Protein AF-C7N5I1-F1 (afdb_monomer_lite)

Foldseek 3Di:
DPPVDDPDDPVLVLLPQLLVLLLVLCPPDPNNVLLVVLVVLLVVLVVVLLVQQVVQCVVFLAGLAALLLLLQLLLLLVLQLLLLVVSCVVVVNRPVSVVSVVSSVVVNVSSVVNLVSLLVDQVSVCVRCVVVDPDGDHSVNSVVVSVVSNVVSNVVSQVQQVVSPHSPSSSSLVCVLVSLLVGLVRSVCVLVVCLVVVLELRSDDLVSLVSSLVNLCSSQPPSNDSSVSRGPVSVDPVNVVSSVVSSVSSVVSSVSSVPGHYHPPPVVVPD

pLDDT: mean 87.95, std 12.9, range [31.42, 98.31]

Secondary structure (DSSP, 8-state):
---SS----GGGGGGTTHHHHHHHHTSSSTTTHHHHHHHHHHHHHHHHHHHHHHHHHHHHS--SS-HHHHHHHHHHHHHHHHHHHHHHHHTTT-HHHHHHHHHHHHHHHHHHHHHHHHHH-HHHHHHHHGGGSSSSPPHHHHHHHHHHHHHHHHHHHHHHHHHTTTGGGTTHHHHHHHHHHHHHHHHHHHHHHHHHHH-S-TT--HHHHHHHHHHHHHHHSTTT-GGGGT-GGGGSHHHHHHHHHHHHHHHHHHHHHTTSPPPTTSGGG--

Sequence (271 aa):
MDISGTNLMPHMQYVADMPTQIINAMQFNVECIPNIIAWMPCMTFGYLMYTEAMSIIKKQGTDPYPLLLHCWMITIDTIGTITSWYLAFTYHFFWIFVVFGIGLPIWVFMETKCIHAVIVNQEERNRHFRNLAKGDVTEKQARMWAYGMIVASACLNMYTMDMIGGITNAAVWVIWPLTNYVFPLWCWREFRARGVEEGTRDGATMRLYVILIIQISLMWVPGLSWYLGFTQFTHYPAYYVMGAAMTALCIHNAWQYSKLPPMRGTEAKSK

Structure (mmCIF, N/CA/C/O backbone):
data_AF-C7N5I1-F1
#
_entry.id   AF-C7N5I1-F1
#
loop_
_atom_site.group_PDB
_atom_site.id
_atom_site.type_symbol
_atom_site.label_atom_id
_atom_site.label_alt_id
_atom_site.label_comp_id
_atom_site.label_asym_id
_atom_site.label_entity_id
_atom_site.label_seq_id
_atom_site.pdbx_PDB_ins_code
_atom_site.Cartn_x
_atom_site.Cartn_y
_atom_site.Cartn_z
_atom_site.occupancy
_atom_site.B_iso_or_equiv
_atom_site.auth_seq_id
_atom_site.auth_comp_id
_atom_site.auth_asym_id
_atom_site.auth_atom_id
_atom_site.pdbx_PDB_model_num
ATOM 1 N N . MET A 1 1 ? 2.040 -19.698 -23.673 1.00 40.69 1 MET A N 1
ATOM 2 C CA . MET A 1 1 ? 1.482 -19.065 -24.884 1.00 40.69 1 MET A CA 1
ATOM 3 C C . MET A 1 1 ? 2.411 -17.935 -25.233 1.00 40.69 1 MET A C 1
ATOM 5 O O . MET A 1 1 ? 2.588 -17.047 -24.413 1.00 40.69 1 MET A O 1
ATOM 9 N N . ASP A 1 2 ? 3.074 -18.051 -26.372 1.00 31.42 2 ASP A N 1
ATOM 10 C CA . ASP A 1 2 ? 3.985 -17.036 -26.880 1.00 31.42 2 ASP A CA 1
ATOM 11 C C . ASP A 1 2 ? 3.129 -15.901 -27.466 1.00 31.42 2 ASP A C 1
ATOM 13 O O . ASP A 1 2 ? 2.423 -16.102 -28.452 1.00 31.42 2 ASP A O 1
ATOM 17 N N . ILE A 1 3 ? 3.089 -14.750 -26.786 1.00 43.97 3 ILE A N 1
ATOM 18 C CA . ILE A 1 3 ? 2.331 -13.550 -27.203 1.00 43.97 3 ILE A CA 1
ATOM 19 C C . ILE A 1 3 ? 3.245 -12.636 -28.045 1.00 43.97 3 ILE A C 1
ATOM 21 O O . ILE A 1 3 ? 3.077 -11.421 -28.103 1.00 43.97 3 ILE A O 1
ATOM 25 N N . SER A 1 4 ? 4.252 -13.201 -28.710 1.00 41.78 4 SER A N 1
ATOM 26 C CA . SER A 1 4 ? 5.104 -12.482 -29.655 1.00 41.78 4 SER A CA 1
ATOM 27 C C . SER A 1 4 ? 4.418 -12.402 -31.027 1.00 41.78 4 SER A C 1
ATOM 29 O O . SER A 1 4 ? 4.807 -13.055 -31.987 1.00 41.78 4 SER A O 1
ATOM 31 N N . GLY A 1 5 ? 3.342 -11.614 -31.143 1.00 46.41 5 GLY A N 1
ATOM 32 C CA . GLY A 1 5 ? 2.775 -11.331 -32.473 1.00 46.41 5 GLY A CA 1
ATOM 33 C C . GLY A 1 5 ? 1.345 -10.810 -32.551 1.00 46.41 5 GLY A C 1
ATOM 34 O O . GLY A 1 5 ? 0.916 -10.393 -33.625 1.00 46.41 5 GLY A O 1
ATOM 35 N N . THR A 1 6 ? 0.580 -10.789 -31.460 1.00 48.16 6 THR A N 1
ATOM 36 C CA . THR A 1 6 ? -0.738 -10.145 -31.482 1.00 48.16 6 THR A CA 1
ATOM 37 C C . THR A 1 6 ? -0.579 -8.652 -31.256 1.00 48.16 6 THR A C 1
ATOM 39 O O . THR A 1 6 ? -0.085 -8.248 -30.205 1.00 48.16 6 THR A O 1
ATOM 42 N N . ASN A 1 7 ? -1.037 -7.845 -32.220 1.00 50.91 7 ASN A N 1
ATOM 43 C CA . ASN A 1 7 ? -1.350 -6.431 -32.024 1.00 50.91 7 ASN A CA 1
ATOM 44 C C . ASN A 1 7 ? -2.249 -6.313 -30.788 1.00 50.91 7 ASN A C 1
ATOM 46 O O . ASN A 1 7 ? -3.467 -6.481 -30.884 1.00 50.91 7 ASN A O 1
ATOM 50 N N . LEU A 1 8 ? -1.645 -6.081 -29.619 1.00 55.50 8 LEU A N 1
ATOM 51 C CA . LEU A 1 8 ? -2.376 -5.720 -28.416 1.00 55.50 8 LEU A CA 1
ATOM 52 C C . LEU A 1 8 ? -3.295 -4.565 -28.796 1.00 55.50 8 LEU A C 1
ATOM 54 O O . LEU A 1 8 ? -2.880 -3.655 -29.524 1.00 55.50 8 LEU A O 1
ATOM 58 N N . MET A 1 9 ? -4.547 -4.614 -28.332 1.00 56.69 9 MET A N 1
ATOM 59 C CA . MET A 1 9 ? -5.459 -3.490 -28.522 1.00 56.69 9 MET A CA 1
ATOM 60 C C . MET A 1 9 ? -4.720 -2.207 -28.105 1.00 56.69 9 MET A C 1
ATOM 62 O O . MET A 1 9 ? -4.027 -2.247 -27.089 1.00 56.69 9 MET A O 1
ATOM 66 N N . PRO A 1 10 ? -4.826 -1.086 -28.844 1.00 58.59 10 PRO A N 1
ATOM 67 C CA . PRO A 1 10 ? -4.004 0.105 -28.600 1.00 58.59 10 PRO A CA 1
ATOM 68 C C . PRO A 1 10 ? -4.011 0.581 -27.140 1.00 58.59 10 PRO A C 1
ATOM 70 O O . PRO A 1 10 ? -3.016 1.094 -26.642 1.00 58.59 10 PRO A O 1
ATOM 73 N N . HIS A 1 11 ? -5.113 0.342 -26.424 1.00 60.97 11 HIS A N 1
ATOM 74 C CA . HIS A 1 11 ? -5.245 0.681 -25.013 1.00 60.97 11 HIS A CA 1
ATOM 75 C C . HIS A 1 11 ? -4.549 -0.290 -24.048 1.00 60.97 11 HIS A C 1
ATOM 77 O O . HIS A 1 11 ? -4.391 0.088 -22.909 1.00 60.97 11 HIS A O 1
ATOM 83 N N . MET A 1 12 ? -4.117 -1.493 -24.438 1.00 68.31 12 MET A N 1
ATOM 84 C CA . MET A 1 12 ? -3.408 -2.458 -23.571 1.00 68.31 12 MET A CA 1
ATOM 85 C C . MET A 1 12 ? -1.885 -2.429 -23.756 1.00 68.31 12 MET A C 1
ATOM 87 O O . MET A 1 12 ? -1.161 -3.156 -23.084 1.00 68.31 12 MET A O 1
ATOM 91 N N . GLN A 1 13 ? -1.366 -1.581 -24.647 1.00 70.88 13 GLN A N 1
ATOM 92 C CA . GLN A 1 13 ? 0.079 -1.469 -24.867 1.00 70.88 13 GLN A CA 1
ATOM 93 C C . GLN A 1 13 ? 0.832 -1.004 -23.612 1.00 70.88 13 GLN A C 1
ATOM 95 O O . GLN A 1 13 ? 1.998 -1.345 -23.447 1.00 70.88 13 GLN A O 1
ATOM 100 N N . TYR A 1 14 ? 0.169 -0.292 -22.692 1.00 74.19 14 TYR A N 1
ATOM 101 C CA . TYR A 1 14 ? 0.799 0.168 -21.452 1.00 74.19 14 TYR A CA 1
ATOM 102 C C . TYR A 1 14 ? 1.209 -0.974 -20.513 1.00 74.19 14 TYR A C 1
ATOM 104 O O . TYR A 1 14 ? 2.101 -0.767 -19.696 1.00 74.19 14 TYR A O 1
ATOM 112 N N . VAL A 1 15 ? 0.590 -2.158 -20.626 1.00 80.94 15 VAL A N 1
ATOM 113 C CA . VAL A 1 15 ? 1.012 -3.356 -19.881 1.00 80.94 15 VAL A CA 1
ATOM 114 C C . VAL A 1 15 ? 1.957 -4.249 -20.681 1.00 80.94 15 VAL A C 1
ATOM 116 O O . VAL A 1 15 ? 2.354 -5.290 -20.179 1.00 80.94 15 VAL A O 1
ATOM 119 N N . ALA A 1 16 ? 2.330 -3.910 -21.915 1.00 84.56 16 ALA A N 1
ATOM 120 C CA . ALA A 1 16 ? 3.207 -4.770 -22.704 1.00 84.56 16 ALA A CA 1
ATOM 121 C C . ALA A 1 16 ? 4.641 -4.746 -22.151 1.00 84.56 16 ALA A C 1
ATOM 123 O O . ALA A 1 16 ? 5.245 -3.682 -22.072 1.00 84.56 16 ALA A O 1
ATOM 124 N N . ASP A 1 17 ? 5.197 -5.906 -21.794 1.00 90.06 17 ASP A N 1
ATOM 125 C CA . ASP A 1 17 ? 6.587 -6.045 -21.331 1.00 90.06 17 ASP A CA 1
ATOM 126 C C . ASP A 1 17 ? 6.956 -5.090 -20.176 1.00 90.06 17 ASP A C 1
ATOM 128 O O . ASP A 1 17 ? 7.972 -4.388 -20.174 1.00 90.06 17 ASP A O 1
ATOM 132 N N . MET A 1 18 ? 6.087 -5.051 -19.164 1.00 92.31 18 MET A N 1
ATOM 133 C CA . MET A 1 18 ? 6.300 -4.248 -17.957 1.00 92.31 18 MET A CA 1
ATOM 134 C C . MET A 1 18 ? 7.661 -4.481 -17.283 1.00 92.31 18 MET A C 1
ATOM 136 O O . MET A 1 18 ? 8.232 -3.496 -16.810 1.00 92.31 18 MET A O 1
ATOM 140 N N . PRO A 1 19 ? 8.227 -5.707 -17.218 1.00 95.31 19 PRO A N 1
ATOM 141 C CA . PRO A 1 19 ? 9.550 -5.891 -16.632 1.00 95.31 19 PRO A CA 1
ATOM 142 C C . PRO A 1 19 ? 10.626 -5.046 -17.319 1.00 95.31 19 PRO A C 1
ATOM 144 O O . PRO A 1 19 ? 11.390 -4.368 -16.632 1.00 95.31 19 PRO A O 1
ATOM 147 N N . THR A 1 20 ? 10.654 -5.019 -18.654 1.00 94.38 20 THR A N 1
ATOM 148 C CA . THR A 1 20 ? 11.602 -4.190 -19.409 1.00 94.38 20 THR A CA 1
ATOM 149 C C . THR A 1 20 ? 11.333 -2.705 -19.193 1.00 94.38 20 THR A C 1
ATOM 151 O O . THR A 1 20 ? 12.282 -1.940 -19.017 1.00 94.38 20 THR A O 1
ATOM 154 N N . GLN A 1 21 ? 10.064 -2.282 -19.127 1.00 93.50 21 GLN A N 1
ATOM 155 C CA . GLN A 1 21 ? 9.732 -0.888 -18.809 1.00 93.50 21 GLN A CA 1
ATOM 156 C C . GLN A 1 21 ? 10.273 -0.473 -17.426 1.00 93.50 21 GLN A C 1
ATOM 158 O O . GLN A 1 21 ? 10.881 0.590 -17.290 1.00 93.50 21 GLN A O 1
ATOM 163 N N . ILE A 1 22 ? 10.123 -1.332 -16.410 1.00 95.12 22 ILE A N 1
ATOM 164 C CA . ILE A 1 22 ? 10.649 -1.104 -15.054 1.00 95.12 22 ILE A CA 1
ATOM 165 C C . ILE A 1 22 ? 12.178 -1.057 -15.064 1.00 95.12 22 ILE A C 1
ATOM 167 O O . ILE A 1 22 ? 12.763 -0.162 -14.453 1.00 95.12 22 ILE A O 1
ATOM 171 N N . ILE A 1 23 ? 12.828 -2.000 -15.755 1.00 96.25 23 ILE A N 1
ATOM 172 C CA . ILE A 1 23 ? 14.288 -2.030 -15.878 1.00 96.25 23 ILE A CA 1
ATOM 173 C C . ILE A 1 23 ? 14.777 -0.723 -16.482 1.00 96.25 23 ILE A C 1
ATOM 175 O O . ILE A 1 23 ? 15.626 -0.075 -15.879 1.00 96.25 23 ILE A O 1
ATOM 179 N N . ASN A 1 24 ? 14.209 -0.313 -17.618 1.00 95.31 24 ASN A N 1
ATOM 180 C CA . ASN A 1 24 ? 14.596 0.900 -18.332 1.00 95.31 24 ASN A CA 1
ATOM 181 C C . ASN A 1 24 ? 14.418 2.161 -17.486 1.00 95.31 24 ASN A C 1
ATOM 183 O O . ASN A 1 24 ? 15.262 3.041 -17.561 1.00 95.31 24 ASN A O 1
ATOM 187 N N . ALA A 1 25 ? 13.382 2.233 -16.651 1.00 94.62 25 ALA A N 1
ATOM 188 C CA . ALA A 1 25 ? 13.141 3.383 -15.785 1.00 94.62 25 ALA A CA 1
ATOM 189 C C . ALA A 1 25 ? 14.049 3.445 -14.546 1.00 94.62 25 ALA A C 1
ATOM 191 O O . ALA A 1 25 ? 14.170 4.507 -13.932 1.00 94.62 25 ALA A O 1
ATOM 192 N N . MET A 1 26 ? 14.648 2.316 -14.155 1.00 96.25 26 MET A N 1
ATOM 193 C CA . MET A 1 26 ? 15.393 2.157 -12.902 1.00 96.25 26 MET A CA 1
ATOM 194 C C . MET A 1 26 ? 16.863 1.781 -13.131 1.00 96.25 26 MET A C 1
ATOM 196 O O . MET A 1 26 ? 17.533 1.311 -12.211 1.00 96.25 26 MET A O 1
ATOM 200 N N . GLN A 1 27 ? 17.397 1.953 -14.342 1.00 95.81 27 GLN A N 1
ATOM 201 C CA . GLN A 1 27 ? 18.818 1.714 -14.604 1.00 95.81 27 GLN A CA 1
ATOM 202 C C . GLN A 1 27 ? 19.693 2.739 -13.872 1.00 95.81 27 GLN A C 1
ATOM 204 O O . GLN A 1 27 ? 19.295 3.878 -13.644 1.00 95.81 27 GLN A O 1
ATOM 209 N N . PHE A 1 28 ? 20.933 2.370 -13.548 1.00 94.75 28 PHE A N 1
ATOM 210 C CA . PHE A 1 28 ? 21.912 3.325 -13.023 1.00 94.75 28 PHE A CA 1
ATOM 211 C C . PHE A 1 28 ? 22.555 4.127 -14.161 1.00 94.75 28 PHE A C 1
ATOM 213 O O . PHE A 1 28 ? 23.715 3.926 -14.510 1.00 94.75 28 PHE A O 1
ATOM 220 N N . ASN A 1 29 ? 21.780 5.038 -14.747 1.00 94.25 29 ASN A N 1
ATOM 221 C CA . ASN A 1 29 ? 22.240 6.016 -15.730 1.00 94.25 29 ASN A CA 1
ATOM 222 C C . ASN A 1 29 ? 21.685 7.412 -15.392 1.00 94.25 29 ASN A C 1
ATOM 224 O O . ASN A 1 29 ? 20.770 7.542 -14.580 1.00 94.25 29 ASN A O 1
ATOM 228 N N . VAL A 1 30 ? 22.251 8.459 -16.000 1.00 95.00 30 VAL A N 1
ATOM 229 C CA . VAL A 1 30 ? 21.911 9.861 -15.684 1.00 95.00 30 VAL A CA 1
ATOM 230 C C . VAL A 1 30 ? 20.430 10.171 -15.923 1.00 95.00 30 VAL A C 1
ATOM 232 O O . VAL A 1 30 ? 19.829 10.909 -15.146 1.00 95.00 30 VAL A O 1
ATOM 235 N N . GLU A 1 31 ? 19.829 9.573 -16.950 1.00 94.31 31 GLU A N 1
ATOM 236 C CA . GLU A 1 31 ? 18.428 9.792 -17.331 1.00 94.31 31 GLU A CA 1
ATOM 237 C C . GLU A 1 31 ? 17.445 9.218 -16.299 1.00 94.31 31 GLU A C 1
ATOM 239 O O . GLU A 1 31 ? 16.365 9.768 -16.097 1.00 94.31 31 GLU A O 1
ATOM 244 N N . CYS A 1 32 ? 17.839 8.155 -15.593 1.00 94.81 32 CYS A N 1
ATOM 245 C CA . CYS A 1 32 ? 17.007 7.459 -14.608 1.00 94.81 32 CYS A CA 1
ATOM 246 C C . CYS A 1 32 ? 17.219 7.936 -13.163 1.00 94.81 32 CYS A C 1
ATOM 248 O O . CYS A 1 32 ? 16.436 7.578 -12.279 1.00 94.81 32 CYS A O 1
ATOM 250 N N . ILE A 1 33 ? 18.241 8.761 -12.895 1.00 94.31 33 ILE A N 1
ATOM 251 C CA . ILE A 1 33 ? 18.495 9.329 -11.557 1.00 94.31 33 ILE A CA 1
ATOM 252 C C . ILE A 1 33 ? 17.233 9.970 -10.948 1.00 94.31 33 ILE A C 1
ATOM 254 O O . ILE A 1 33 ? 16.958 9.692 -9.777 1.00 94.31 33 ILE A O 1
ATOM 258 N N . PRO A 1 34 ? 16.424 10.764 -11.681 1.00 94.56 34 PRO A N 1
ATOM 259 C CA . PRO A 1 34 ? 15.198 11.336 -11.129 1.00 94.56 34 PRO A CA 1
ATOM 260 C C . PRO A 1 34 ? 14.208 10.283 -10.611 1.00 94.56 34 PRO A C 1
ATOM 262 O O . PRO A 1 34 ? 13.636 10.473 -9.540 1.00 94.56 34 PRO A O 1
ATOM 265 N N . ASN A 1 35 ? 14.052 9.150 -11.3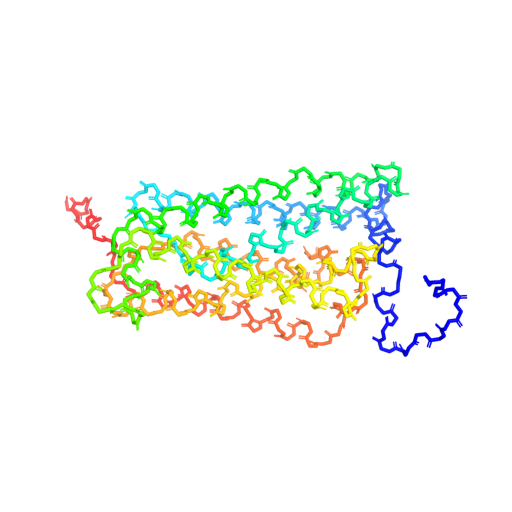06 1.00 94.81 35 ASN A N 1
ATOM 266 C CA . ASN A 1 35 ? 13.161 8.066 -10.877 1.00 94.81 35 ASN A CA 1
ATOM 267 C C . ASN A 1 35 ? 13.663 7.405 -9.590 1.00 94.81 35 ASN A C 1
ATOM 269 O O . ASN A 1 35 ? 12.877 7.138 -8.683 1.00 94.81 35 ASN A O 1
ATOM 273 N N . ILE A 1 36 ? 14.976 7.195 -9.474 1.00 94.75 36 ILE A N 1
ATOM 274 C CA . ILE A 1 36 ? 15.599 6.639 -8.265 1.00 94.75 36 ILE A CA 1
ATOM 275 C C . ILE A 1 36 ? 15.433 7.606 -7.084 1.00 94.75 36 ILE A C 1
ATOM 277 O O . ILE A 1 36 ? 15.084 7.184 -5.979 1.00 94.75 36 ILE A O 1
ATOM 281 N N . ILE A 1 37 ? 15.622 8.910 -7.318 1.00 94.62 37 ILE A N 1
ATOM 282 C CA . ILE A 1 37 ? 15.401 9.950 -6.306 1.00 94.62 37 ILE A CA 1
ATOM 283 C C . ILE A 1 37 ? 13.941 9.985 -5.866 1.00 94.62 37 ILE A C 1
ATOM 285 O O . ILE A 1 37 ? 13.697 10.054 -4.668 1.00 94.62 37 ILE A O 1
ATOM 289 N N . ALA A 1 38 ? 12.989 9.904 -6.796 1.00 94.88 38 ALA A N 1
ATOM 290 C CA . ALA A 1 38 ? 11.554 9.859 -6.516 1.00 94.88 38 ALA A CA 1
ATOM 291 C C . ALA A 1 38 ? 11.129 8.575 -5.778 1.00 94.88 38 ALA A C 1
ATOM 293 O O . ALA A 1 38 ? 10.255 8.595 -4.909 1.00 94.88 38 ALA A O 1
ATOM 294 N N . TRP A 1 39 ? 11.776 7.449 -6.076 1.00 95.12 39 TRP A N 1
ATOM 295 C CA . TRP A 1 39 ? 11.508 6.160 -5.443 1.00 95.12 39 TRP A CA 1
ATOM 296 C C . TRP A 1 39 ? 11.863 6.153 -3.946 1.00 95.12 39 TRP A C 1
ATOM 298 O O . TRP A 1 39 ? 11.095 5.634 -3.133 1.00 95.12 39 TRP A O 1
ATOM 308 N N . MET A 1 40 ? 12.975 6.782 -3.549 1.00 94.62 40 MET A N 1
ATOM 309 C CA . MET A 1 40 ? 13.419 6.827 -2.146 1.00 94.62 40 MET A CA 1
ATOM 310 C C . MET A 1 40 ? 12.365 7.374 -1.157 1.00 94.62 40 MET A C 1
ATOM 312 O O . MET A 1 40 ? 12.057 6.679 -0.180 1.00 94.62 40 MET A O 1
ATOM 316 N N . PRO A 1 41 ? 11.775 8.573 -1.347 1.00 94.44 41 PRO A N 1
ATOM 317 C CA . PRO A 1 41 ? 10.733 9.076 -0.466 1.00 94.44 41 PRO A CA 1
ATOM 318 C C . PRO A 1 41 ? 9.456 8.235 -0.563 1.00 94.44 41 PRO A C 1
ATOM 320 O O . PRO A 1 41 ? 8.846 8.004 0.476 1.00 94.44 41 PRO A O 1
ATOM 323 N N . CYS A 1 42 ? 9.088 7.703 -1.740 1.00 92.62 42 CYS A N 1
ATOM 324 C CA . CYS A 1 42 ? 7.921 6.817 -1.880 1.00 92.62 42 CYS A CA 1
ATOM 325 C C . CYS A 1 42 ? 8.021 5.583 -0.972 1.00 92.62 42 CYS A C 1
ATOM 327 O O . CYS A 1 42 ? 7.047 5.198 -0.324 1.00 92.62 42 CYS A O 1
ATOM 329 N N . MET A 1 43 ? 9.201 4.961 -0.909 1.00 92.12 43 MET A N 1
ATOM 330 C CA . MET A 1 43 ? 9.433 3.818 -0.025 1.00 92.12 43 MET A CA 1
ATOM 331 C C . MET A 1 43 ? 9.521 4.249 1.439 1.00 92.12 43 MET A C 1
ATOM 333 O O . MET A 1 43 ? 8.938 3.608 2.312 1.00 92.12 43 MET A O 1
ATOM 337 N N . THR A 1 44 ? 10.213 5.357 1.716 1.00 94.38 44 THR A N 1
ATOM 338 C CA . THR A 1 44 ? 10.410 5.863 3.082 1.00 94.38 44 THR A CA 1
ATOM 339 C C . THR A 1 44 ? 9.080 6.200 3.748 1.00 94.38 44 THR A C 1
ATOM 341 O O . THR A 1 44 ? 8.799 5.718 4.845 1.00 94.38 44 THR A O 1
ATOM 344 N N . PHE A 1 45 ? 8.231 6.988 3.085 1.00 94.62 45 PHE A N 1
ATOM 345 C CA . PHE A 1 45 ? 6.912 7.337 3.608 1.00 94.62 45 PHE A CA 1
ATOM 346 C C . PHE A 1 45 ? 5.981 6.123 3.651 1.00 94.62 45 PHE A C 1
ATOM 348 O O . PHE A 1 45 ? 5.248 5.971 4.629 1.00 94.62 45 PHE A O 1
ATOM 355 N N . GLY A 1 46 ? 6.108 5.200 2.691 1.00 91.25 46 GLY A N 1
ATOM 356 C CA . GLY A 1 46 ? 5.453 3.894 2.717 1.00 91.25 46 GLY A CA 1
ATOM 357 C C . GLY A 1 46 ? 5.704 3.119 4.017 1.00 91.25 46 GLY A C 1
ATOM 358 O O . GLY A 1 46 ? 4.763 2.685 4.681 1.00 91.25 46 GLY A O 1
ATOM 359 N N . TYR A 1 47 ? 6.967 2.999 4.436 1.00 91.56 47 TYR A N 1
ATOM 360 C CA . TYR A 1 47 ? 7.328 2.358 5.707 1.00 91.56 47 TYR A CA 1
ATOM 361 C C . TYR A 1 47 ? 6.907 3.179 6.929 1.00 91.56 47 TYR A C 1
ATOM 363 O O . TYR A 1 47 ? 6.481 2.614 7.944 1.00 91.56 47 TYR A O 1
ATOM 371 N N . LEU A 1 48 ? 6.989 4.511 6.851 1.00 93.88 48 LEU A N 1
ATOM 372 C CA . LEU A 1 48 ? 6.588 5.379 7.957 1.00 93.88 48 LEU A CA 1
ATOM 373 C C . LEU A 1 48 ? 5.111 5.191 8.330 1.00 93.88 48 LEU A C 1
ATOM 375 O O . LEU A 1 48 ? 4.805 5.203 9.525 1.00 93.88 48 LEU A O 1
ATOM 379 N N . MET A 1 49 ? 4.227 4.925 7.357 1.00 91.50 49 MET A N 1
ATOM 380 C CA . MET A 1 49 ? 2.809 4.618 7.610 1.00 91.50 49 MET A CA 1
ATOM 381 C C . MET A 1 49 ? 2.628 3.456 8.592 1.00 91.50 49 MET A C 1
ATOM 383 O O . MET A 1 49 ? 1.798 3.540 9.498 1.00 91.50 49 MET A O 1
ATOM 387 N N . TYR A 1 50 ? 3.424 2.393 8.460 1.00 88.19 50 TYR A N 1
ATOM 388 C CA . TYR A 1 50 ? 3.341 1.235 9.355 1.00 88.19 50 TYR A CA 1
ATOM 389 C C . TYR A 1 50 ? 4.079 1.460 10.665 1.00 88.19 50 TYR A C 1
ATOM 391 O O . TYR A 1 50 ? 3.622 0.998 11.707 1.00 88.19 50 TYR A O 1
ATOM 399 N N . THR A 1 51 ? 5.187 2.206 10.660 1.00 91.19 51 THR A N 1
ATOM 400 C CA . THR A 1 51 ? 5.885 2.528 11.916 1.00 91.19 51 THR A CA 1
ATOM 401 C C . THR A 1 51 ? 4.993 3.342 12.857 1.00 91.19 51 THR A C 1
ATOM 403 O O . THR A 1 51 ? 4.976 3.094 14.065 1.00 91.19 51 THR A O 1
ATOM 406 N N . GLU A 1 52 ? 4.202 4.271 12.311 1.00 92.00 52 GLU A N 1
ATOM 407 C CA . GLU A 1 52 ? 3.247 5.058 13.087 1.00 92.00 52 GLU A CA 1
ATOM 408 C C . GLU A 1 52 ? 2.053 4.201 13.522 1.00 92.00 52 GLU A C 1
ATOM 410 O O . GLU A 1 52 ? 1.672 4.262 14.690 1.00 92.00 52 GLU A O 1
ATOM 415 N N . ALA A 1 53 ? 1.531 3.328 12.653 1.00 90.00 53 ALA A N 1
ATOM 416 C CA . ALA A 1 53 ? 0.467 2.395 13.027 1.00 90.00 53 ALA A CA 1
ATOM 417 C C . ALA A 1 53 ? 0.877 1.464 14.177 1.00 90.00 53 ALA A C 1
ATOM 419 O O . ALA A 1 53 ? 0.166 1.357 15.175 1.00 90.00 53 ALA A O 1
ATOM 420 N N . MET A 1 54 ? 2.081 0.890 14.119 1.00 91.44 54 MET A N 1
ATOM 421 C CA . MET A 1 54 ? 2.646 0.097 15.216 1.00 91.44 54 MET A CA 1
ATOM 422 C C . MET A 1 54 ? 2.814 0.919 16.502 1.00 91.44 54 MET A C 1
ATOM 424 O O . MET A 1 54 ? 2.633 0.395 17.603 1.00 91.44 54 MET A O 1
ATOM 428 N N . SER A 1 55 ? 3.148 2.211 16.390 1.00 91.50 55 SER A N 1
ATOM 429 C CA . SER A 1 55 ? 3.218 3.116 17.544 1.00 91.50 55 SER A CA 1
ATOM 430 C C . SER A 1 55 ? 1.852 3.289 18.209 1.00 91.50 55 SER A C 1
ATOM 432 O O . SER A 1 55 ? 1.770 3.254 19.438 1.00 91.50 55 SER A O 1
ATOM 434 N N . ILE A 1 56 ? 0.791 3.447 17.413 1.00 89.56 56 ILE A N 1
ATOM 435 C CA . ILE A 1 56 ? -0.589 3.590 17.894 1.00 89.56 56 ILE A CA 1
ATOM 436 C C . ILE A 1 56 ? -1.044 2.291 18.562 1.00 89.56 56 ILE A C 1
ATOM 438 O O . ILE A 1 56 ? -1.447 2.333 19.722 1.00 89.56 56 ILE A O 1
ATOM 442 N N . ILE A 1 57 ? -0.849 1.137 17.916 1.00 90.38 57 ILE A N 1
ATOM 443 C CA . ILE A 1 57 ? -1.177 -0.180 18.486 1.00 90.38 57 ILE A CA 1
ATOM 444 C C . ILE A 1 57 ? -0.468 -0.386 19.829 1.00 90.38 57 ILE A C 1
ATOM 446 O O . ILE A 1 57 ? -1.089 -0.798 20.803 1.00 90.38 57 ILE A O 1
ATOM 450 N N . LYS A 1 58 ? 0.823 -0.046 19.932 1.00 89.62 58 LYS A N 1
ATOM 451 C CA . LYS A 1 58 ? 1.573 -0.186 21.190 1.00 89.62 58 LYS A CA 1
ATOM 452 C C . LYS A 1 58 ? 1.054 0.734 22.301 1.00 89.62 58 LYS A C 1
ATOM 454 O O . LYS A 1 58 ? 1.127 0.366 23.470 1.00 89.62 58 LYS A O 1
ATOM 459 N N . LYS A 1 59 ? 0.603 1.945 21.959 1.00 87.69 59 LYS A N 1
ATOM 460 C CA . LYS A 1 59 ? 0.154 2.953 22.935 1.00 87.69 59 LYS A CA 1
ATOM 461 C C . LYS A 1 59 ? -1.300 2.770 23.357 1.00 87.69 59 LYS A C 1
ATOM 463 O O . LYS A 1 59 ? -1.622 3.080 24.496 1.00 87.69 59 LYS A O 1
ATOM 468 N N . GLN A 1 60 ? -2.154 2.337 22.436 1.00 84.19 60 GLN A N 1
ATOM 469 C CA . GLN A 1 60 ? -3.610 2.381 22.587 1.00 84.19 60 GLN A CA 1
ATOM 470 C C . GLN A 1 60 ? -4.267 1.005 22.439 1.00 84.19 60 GLN A C 1
ATOM 472 O O . GLN A 1 60 ? -5.427 0.855 22.787 1.00 84.19 60 GLN A O 1
ATOM 477 N N . GLY A 1 61 ? -3.547 -0.009 21.948 1.00 84.62 61 GLY A N 1
ATOM 478 C CA . GLY A 1 61 ? -4.105 -1.343 21.700 1.00 84.62 61 GLY A CA 1
ATOM 479 C C . GLY A 1 61 ? -5.020 -1.422 20.473 1.00 84.62 61 GLY A C 1
ATOM 480 O O . GLY A 1 61 ? -5.627 -2.467 20.243 1.00 84.62 61 GLY A O 1
ATOM 481 N N . THR A 1 62 ? -5.090 -0.341 19.695 1.00 84.00 62 THR A N 1
ATOM 482 C CA . THR A 1 62 ? -6.030 -0.137 18.587 1.00 84.00 62 THR A CA 1
ATOM 483 C C . THR A 1 62 ? -5.260 0.063 17.290 1.00 84.00 62 THR A C 1
ATOM 485 O O . THR A 1 62 ? -4.262 0.786 17.264 1.00 84.00 62 THR A O 1
ATOM 488 N N . ASP A 1 63 ? -5.730 -0.553 16.208 1.00 87.38 63 ASP A N 1
ATOM 489 C CA . ASP A 1 63 ? -5.171 -0.334 14.874 1.00 87.38 63 ASP A CA 1
ATOM 490 C C . ASP A 1 63 ? -5.792 0.917 14.220 1.00 87.38 63 ASP A C 1
ATOM 492 O O . ASP A 1 63 ? -7.027 1.031 14.210 1.00 87.38 63 ASP A O 1
ATOM 496 N N . PRO A 1 64 ? -5.006 1.869 13.674 1.00 87.12 64 PRO A N 1
ATOM 497 C CA . PRO A 1 64 ? -5.567 3.018 12.962 1.00 87.12 64 PRO A CA 1
ATOM 498 C C . PRO A 1 64 ? -6.309 2.660 11.674 1.00 87.12 64 PRO A C 1
ATOM 500 O O . PRO A 1 64 ? -7.094 3.469 11.181 1.00 87.12 64 PRO A O 1
ATOM 503 N N . TYR A 1 65 ? -6.081 1.480 11.111 1.00 90.00 65 TYR A N 1
ATOM 504 C CA . TYR A 1 65 ? -6.632 1.089 9.827 1.00 90.00 65 TYR A CA 1
ATOM 505 C C . TYR A 1 65 ? -7.733 0.025 9.971 1.00 90.00 65 TYR A C 1
ATOM 507 O O . TYR A 1 65 ? -7.834 -0.675 10.985 1.00 90.00 65 TYR A O 1
ATOM 515 N N . PRO A 1 66 ? -8.622 -0.108 8.969 1.00 89.88 66 PRO A N 1
ATOM 516 C CA . PRO A 1 66 ? -9.617 -1.168 8.973 1.00 89.88 66 PRO A CA 1
ATOM 517 C C . PRO A 1 66 ? -8.966 -2.534 8.735 1.00 89.88 66 PRO A C 1
ATOM 519 O O . PRO A 1 66 ? -8.095 -2.672 7.879 1.00 89.88 66 PRO A O 1
ATOM 522 N N . LEU A 1 67 ? -9.471 -3.581 9.397 1.00 92.75 67 LEU A N 1
ATOM 523 C CA . LEU A 1 67 ? -8.956 -4.946 9.243 1.00 92.75 67 LEU A CA 1
ATOM 524 C C . LEU A 1 67 ? -8.974 -5.419 7.780 1.00 92.75 67 LEU A C 1
ATOM 526 O O . LEU A 1 67 ? -8.052 -6.097 7.338 1.00 92.75 67 LEU A O 1
ATOM 530 N N . LEU A 1 68 ? -10.001 -5.034 7.014 1.00 92.50 68 LEU A N 1
ATOM 531 C CA . LEU A 1 68 ? -10.098 -5.377 5.594 1.00 92.50 68 LEU A CA 1
ATOM 532 C C . LEU A 1 68 ? -8.923 -4.834 4.775 1.00 92.50 68 LEU A C 1
ATOM 534 O O . LEU A 1 68 ? -8.461 -5.536 3.878 1.00 92.50 68 LEU A O 1
ATOM 538 N N . LEU A 1 69 ? -8.429 -3.630 5.089 1.00 93.62 69 LEU A N 1
ATOM 539 C CA . LEU A 1 69 ? -7.266 -3.071 4.403 1.00 93.62 69 LEU A CA 1
ATOM 540 C C . LEU A 1 69 ? -6.062 -3.983 4.607 1.00 93.62 69 LEU A C 1
ATOM 542 O O . LEU A 1 69 ? -5.425 -4.353 3.630 1.00 93.62 69 LEU A O 1
ATOM 546 N N . HIS A 1 70 ? -5.831 -4.434 5.838 1.00 95.12 70 HIS A N 1
ATOM 547 C CA . HIS A 1 70 ? -4.733 -5.343 6.138 1.00 95.12 70 HIS A CA 1
ATOM 548 C C . HIS A 1 70 ? -4.869 -6.704 5.455 1.00 95.12 70 HIS A C 1
ATOM 550 O O . HIS A 1 70 ? -3.932 -7.206 4.835 1.00 95.12 70 HIS A O 1
ATOM 556 N N . CYS A 1 71 ? -6.068 -7.293 5.498 1.00 96.56 71 CYS A N 1
ATOM 557 C CA . CYS A 1 71 ? -6.354 -8.550 4.808 1.00 96.56 71 CYS A CA 1
ATOM 558 C C . CYS A 1 71 ? -6.181 -8.446 3.286 1.00 96.56 71 CYS A C 1
ATOM 560 O O . CYS A 1 71 ? -5.892 -9.451 2.641 1.00 96.56 71 CYS A O 1
ATOM 562 N N . TRP A 1 72 ? -6.375 -7.265 2.700 1.00 95.62 72 TRP A N 1
ATOM 563 C CA . TRP A 1 72 ? -6.133 -7.030 1.281 1.00 95.62 72 TRP A CA 1
ATOM 564 C C . TRP A 1 72 ? -4.652 -6.756 0.988 1.00 95.62 72 TRP A C 1
ATOM 566 O O . TRP A 1 72 ? -4.068 -7.426 0.132 1.00 95.62 72 TRP A O 1
ATOM 576 N N . MET A 1 73 ? -4.017 -5.859 1.743 1.00 95.06 73 MET A N 1
ATOM 577 C CA . MET A 1 73 ? -2.612 -5.473 1.583 1.00 95.06 73 MET A CA 1
ATOM 578 C C . MET A 1 73 ? -1.657 -6.653 1.787 1.00 95.06 73 MET A C 1
ATOM 580 O O . MET A 1 73 ? -0.763 -6.870 0.975 1.00 95.06 73 MET A O 1
ATOM 584 N N . ILE A 1 74 ? -1.905 -7.516 2.779 1.00 96.69 74 ILE A N 1
ATOM 585 C CA . ILE A 1 74 ? -1.069 -8.708 2.979 1.00 96.69 74 ILE A CA 1
ATOM 586 C C . ILE A 1 74 ? -1.034 -9.600 1.731 1.00 96.69 74 ILE A C 1
ATOM 588 O O . ILE A 1 74 ? -0.010 -10.210 1.425 1.00 96.69 74 ILE A O 1
ATOM 592 N N . THR A 1 75 ? -2.134 -9.659 0.974 1.00 96.88 75 THR A N 1
ATOM 593 C CA . THR A 1 75 ? -2.211 -10.476 -0.242 1.00 96.88 75 THR A CA 1
ATOM 594 C C . THR A 1 75 ? -1.523 -9.803 -1.423 1.00 96.88 75 THR A C 1
ATOM 596 O O . THR A 1 75 ? -0.778 -10.484 -2.126 1.00 96.88 75 THR A O 1
ATOM 599 N N . ILE A 1 76 ? -1.697 -8.488 -1.619 1.00 95.12 76 ILE A N 1
ATOM 600 C CA . ILE A 1 76 ? -1.027 -7.774 -2.715 1.00 95.12 76 ILE A CA 1
ATOM 601 C C . ILE A 1 76 ? 0.491 -7.745 -2.507 1.00 95.12 76 ILE A C 1
ATOM 603 O O . ILE A 1 76 ? 1.233 -7.974 -3.457 1.00 95.12 76 ILE A O 1
ATOM 607 N N . ASP A 1 77 ? 0.959 -7.587 -1.267 1.00 95.69 77 ASP A N 1
ATOM 608 C CA . ASP A 1 77 ? 2.389 -7.573 -0.947 1.00 95.69 77 ASP A CA 1
ATOM 609 C C . ASP A 1 77 ? 3.006 -8.976 -1.002 1.00 95.69 77 ASP A C 1
ATOM 611 O O . ASP A 1 77 ? 4.161 -9.131 -1.402 1.00 95.69 77 ASP A O 1
ATOM 615 N N . THR A 1 78 ? 2.235 -10.024 -0.688 1.00 97.56 78 THR A N 1
ATOM 616 C CA . THR A 1 78 ? 2.669 -11.416 -0.904 1.00 97.56 78 THR A CA 1
ATOM 617 C C . THR A 1 78 ? 2.813 -11.718 -2.397 1.00 97.56 78 THR A C 1
ATOM 619 O O . THR A 1 78 ? 3.841 -12.248 -2.821 1.00 97.56 78 THR A O 1
ATOM 622 N N . ILE A 1 79 ? 1.827 -11.337 -3.218 1.00 96.56 79 ILE A N 1
ATOM 623 C CA . ILE A 1 79 ? 1.896 -11.475 -4.685 1.00 96.56 79 ILE A CA 1
ATOM 624 C C . ILE A 1 79 ? 3.068 -10.659 -5.238 1.00 96.56 79 ILE A C 1
ATOM 626 O O . ILE A 1 79 ? 3.831 -11.150 -6.071 1.00 96.56 79 ILE A O 1
ATOM 630 N N . GLY A 1 80 ? 3.248 -9.441 -4.731 1.00 96.81 80 GLY A N 1
ATOM 631 C CA . GLY A 1 80 ? 4.383 -8.576 -5.011 1.00 96.81 80 GLY A CA 1
ATOM 632 C C . GLY A 1 80 ? 5.717 -9.245 -4.718 1.00 96.81 80 GLY A C 1
ATOM 633 O O . GLY A 1 80 ? 6.568 -9.295 -5.594 1.00 96.81 80 GLY A O 1
ATOM 634 N N . THR A 1 81 ? 5.865 -9.842 -3.534 1.00 97.81 81 THR A N 1
ATOM 635 C CA . THR A 1 81 ? 7.071 -10.573 -3.119 1.00 97.81 81 THR A CA 1
ATOM 636 C C . THR A 1 81 ? 7.396 -11.699 -4.098 1.00 97.81 81 THR A C 1
ATOM 638 O O . THR A 1 81 ? 8.533 -11.824 -4.554 1.00 97.81 81 THR A O 1
ATOM 641 N N . ILE A 1 82 ? 6.395 -12.515 -4.444 1.00 97.62 82 ILE A N 1
ATOM 642 C CA . ILE A 1 82 ? 6.555 -13.632 -5.384 1.00 97.62 82 ILE A CA 1
ATOM 643 C C . ILE A 1 82 ? 6.963 -13.106 -6.764 1.00 97.62 82 ILE A C 1
ATOM 645 O O . ILE A 1 82 ? 7.906 -13.615 -7.369 1.00 97.62 82 ILE A O 1
ATOM 649 N N . THR A 1 83 ? 6.292 -12.054 -7.233 1.00 97.44 83 THR A N 1
ATOM 650 C CA . THR A 1 83 ? 6.569 -11.418 -8.525 1.00 97.44 83 THR A CA 1
ATOM 651 C C . THR A 1 83 ? 7.977 -10.831 -8.568 1.00 97.44 83 THR A C 1
ATOM 653 O O . THR A 1 83 ? 8.722 -11.097 -9.506 1.00 97.44 83 THR A O 1
ATOM 656 N N . SER A 1 84 ? 8.390 -10.106 -7.528 1.00 98.19 84 SER A N 1
ATOM 657 C CA . SER A 1 84 ? 9.742 -9.570 -7.374 1.00 98.19 84 SER A CA 1
ATOM 658 C C . SER A 1 84 ? 10.808 -10.652 -7.475 1.00 98.19 84 SER A C 1
ATOM 660 O O . SER A 1 84 ? 11.763 -10.486 -8.225 1.00 98.19 84 SER A O 1
ATOM 662 N N . TRP A 1 85 ? 10.655 -11.769 -6.759 1.00 98.31 85 TRP A N 1
ATOM 663 C CA . TRP A 1 85 ? 11.638 -12.851 -6.816 1.00 98.31 85 TRP A CA 1
ATOM 664 C C . TRP A 1 85 ? 11.662 -13.540 -8.176 1.00 98.31 85 TRP A C 1
ATOM 666 O O . TRP A 1 85 ? 12.744 -13.761 -8.715 1.00 98.31 85 TRP A O 1
ATOM 676 N N . TYR A 1 86 ? 10.497 -13.812 -8.770 1.00 97.94 86 TYR A N 1
ATOM 677 C CA . TYR A 1 86 ? 10.418 -14.348 -10.130 1.00 97.94 86 TYR A CA 1
ATOM 678 C C . TYR A 1 86 ? 11.174 -13.459 -11.131 1.00 97.94 86 TYR A C 1
ATOM 680 O O . TYR A 1 86 ? 12.014 -13.946 -11.893 1.00 97.94 86 TYR A O 1
ATOM 688 N N . LEU A 1 87 ? 10.932 -12.146 -11.094 1.00 98.00 87 LEU A N 1
ATOM 689 C CA . LEU A 1 87 ? 11.594 -11.184 -11.974 1.00 98.00 87 LEU A CA 1
ATOM 690 C C . LEU A 1 87 ? 13.083 -11.037 -11.652 1.00 98.00 87 LEU A C 1
ATOM 692 O O . LEU A 1 87 ? 13.889 -10.942 -12.570 1.00 98.00 87 LEU A O 1
ATOM 696 N N . ALA A 1 88 ? 13.478 -11.088 -10.379 1.00 98.25 88 ALA A N 1
ATOM 697 C CA . ALA A 1 88 ? 14.886 -11.076 -9.998 1.00 98.25 88 ALA A CA 1
ATOM 698 C C . ALA A 1 88 ? 15.632 -12.262 -10.626 1.00 98.25 88 ALA A C 1
ATOM 700 O O . ALA A 1 88 ? 16.671 -12.057 -11.240 1.00 98.25 88 ALA A O 1
ATOM 701 N N . PHE A 1 89 ? 15.100 -13.485 -10.561 1.00 98.12 89 PHE A N 1
ATOM 702 C CA . PHE A 1 89 ? 15.750 -14.634 -11.202 1.00 98.12 89 PHE A CA 1
ATOM 703 C C . PHE A 1 89 ? 15.721 -14.559 -12.735 1.00 98.12 89 PHE A C 1
ATOM 705 O O . PHE A 1 89 ? 16.694 -14.942 -13.381 1.00 98.12 89 PHE A O 1
ATOM 712 N N . THR A 1 90 ? 14.638 -14.034 -13.313 1.00 97.94 90 THR A N 1
ATOM 713 C CA . THR A 1 90 ? 14.472 -13.920 -14.773 1.00 97.94 90 THR A CA 1
ATOM 714 C C . THR A 1 90 ? 15.396 -12.860 -15.380 1.00 97.94 90 THR A C 1
ATOM 716 O O . THR A 1 90 ? 15.957 -13.069 -16.450 1.00 97.94 90 THR A O 1
ATOM 719 N N . TYR A 1 91 ? 15.601 -11.743 -14.681 1.00 97.38 91 TYR A N 1
ATOM 720 C CA . TYR A 1 91 ? 16.364 -10.585 -15.153 1.00 97.38 91 TYR A CA 1
ATOM 721 C C . TYR A 1 91 ? 17.686 -10.417 -14.389 1.00 97.38 91 TYR A C 1
ATOM 723 O O . TYR A 1 91 ? 18.072 -9.307 -14.024 1.00 97.38 91 TYR A O 1
ATOM 731 N N . HIS A 1 92 ? 18.379 -11.532 -14.129 1.00 97.19 92 HIS A N 1
ATOM 732 C CA . HIS A 1 92 ? 19.751 -11.571 -13.598 1.00 97.19 92 HIS A CA 1
ATOM 733 C C . HIS A 1 92 ? 19.985 -10.720 -12.337 1.00 97.19 92 HIS A C 1
ATOM 735 O O . HIS A 1 92 ? 20.981 -10.010 -12.217 1.00 97.19 92 HIS A O 1
ATOM 741 N N . PHE A 1 93 ? 19.062 -10.808 -11.383 1.00 97.44 93 PHE A N 1
ATOM 742 C CA . PHE A 1 93 ? 19.057 -10.074 -10.119 1.00 97.44 93 PHE A CA 1
ATOM 743 C C . PHE A 1 93 ? 19.105 -8.554 -10.290 1.00 97.44 93 PHE A C 1
ATOM 745 O O . PHE A 1 93 ? 19.727 -7.855 -9.488 1.00 97.44 93 PHE A O 1
ATOM 752 N N . PHE A 1 94 ? 18.422 -8.024 -11.311 1.00 98.12 94 PHE A N 1
ATOM 753 C CA . PHE A 1 94 ? 18.273 -6.582 -11.459 1.00 98.12 94 PHE A CA 1
ATOM 754 C C . PHE A 1 94 ? 17.761 -5.952 -10.152 1.00 98.12 94 PHE A C 1
ATOM 756 O O . PHE A 1 94 ? 16.794 -6.414 -9.538 1.00 98.12 94 PHE A O 1
ATOM 763 N N . TRP A 1 95 ? 18.466 -4.914 -9.703 1.00 97.62 95 TRP A N 1
ATOM 764 C CA . TRP A 1 95 ? 18.492 -4.503 -8.299 1.00 97.62 95 TRP A CA 1
ATOM 765 C C . TRP A 1 95 ? 17.112 -4.164 -7.725 1.00 97.62 95 TRP A C 1
ATOM 767 O O . TRP A 1 95 ? 16.829 -4.519 -6.582 1.00 97.62 95 TRP A O 1
ATOM 777 N N . ILE A 1 96 ? 16.231 -3.524 -8.504 1.00 96.81 96 ILE A N 1
ATOM 778 C CA . ILE A 1 96 ? 14.914 -3.103 -8.010 1.00 96.81 96 ILE A CA 1
ATOM 779 C C . ILE A 1 96 ? 14.050 -4.314 -7.642 1.00 96.81 96 ILE A C 1
ATOM 781 O O . ILE A 1 96 ? 13.360 -4.295 -6.624 1.00 96.81 96 ILE A O 1
ATOM 785 N N . PHE A 1 97 ? 14.139 -5.405 -8.407 1.00 98.06 97 PHE A N 1
ATOM 786 C CA . PHE A 1 97 ? 13.393 -6.627 -8.124 1.00 98.06 97 PHE A CA 1
ATOM 787 C C . PHE A 1 97 ? 13.894 -7.294 -6.845 1.00 98.06 97 PHE A C 1
ATOM 789 O O . PHE A 1 97 ? 13.086 -7.740 -6.036 1.00 98.06 97 PHE A O 1
ATOM 796 N N . VAL A 1 98 ? 15.208 -7.280 -6.603 1.00 98.12 98 VAL A N 1
ATOM 797 C CA . VAL A 1 98 ? 15.794 -7.781 -5.350 1.00 98.12 98 VAL A CA 1
ATOM 798 C C . VAL A 1 98 ? 15.343 -6.936 -4.159 1.00 98.12 98 VAL A C 1
ATOM 800 O O . VAL A 1 98 ? 14.917 -7.480 -3.141 1.00 98.12 98 VAL A O 1
ATOM 803 N N . VAL A 1 99 ? 15.383 -5.606 -4.288 1.00 96.81 99 VAL A N 1
ATOM 804 C CA . VAL A 1 99 ? 14.973 -4.691 -3.214 1.00 96.81 99 VAL A CA 1
ATOM 805 C C . VAL A 1 99 ? 13.513 -4.911 -2.826 1.00 96.81 99 VAL A C 1
ATOM 807 O O . VAL A 1 99 ? 13.225 -5.055 -1.639 1.00 96.81 99 VAL A O 1
ATOM 810 N N . PHE A 1 100 ? 12.593 -4.999 -3.791 1.00 96.75 100 PHE A N 1
ATOM 811 C CA . PHE A 1 100 ? 11.190 -5.299 -3.487 1.00 96.75 100 PHE A CA 1
ATOM 812 C C . PHE A 1 100 ? 10.997 -6.734 -2.971 1.00 96.75 100 PHE A C 1
ATOM 814 O O . PHE A 1 100 ? 10.222 -6.936 -2.039 1.00 96.75 100 PHE A O 1
ATOM 821 N N . GLY A 1 101 ? 11.748 -7.713 -3.487 1.00 97.44 101 GLY A N 1
ATOM 822 C CA . GLY A 1 101 ? 11.697 -9.102 -3.016 1.00 97.44 101 GLY A CA 1
ATOM 823 C C . GLY A 1 101 ? 12.096 -9.264 -1.545 1.00 97.44 101 GLY A C 1
ATOM 824 O O . GLY A 1 101 ? 11.581 -10.151 -0.865 1.00 97.44 101 GLY A O 1
ATOM 825 N N . ILE A 1 102 ? 12.969 -8.389 -1.035 1.00 96.12 102 ILE A N 1
ATOM 826 C CA . ILE A 1 102 ? 13.361 -8.334 0.383 1.00 96.12 102 ILE A CA 1
ATOM 827 C C . ILE A 1 102 ? 12.436 -7.416 1.192 1.00 96.12 102 ILE A C 1
ATOM 829 O O . ILE A 1 102 ? 12.079 -7.744 2.323 1.00 96.12 102 ILE A O 1
ATOM 833 N N . GLY A 1 103 ? 12.051 -6.267 0.633 1.00 94.75 103 GLY A N 1
ATOM 834 C CA . GLY A 1 103 ? 11.262 -5.255 1.330 1.00 94.75 103 GLY A CA 1
ATOM 835 C C . GLY A 1 103 ? 9.826 -5.692 1.615 1.00 94.75 103 GLY A C 1
ATOM 836 O O . GLY A 1 103 ? 9.356 -5.566 2.741 1.00 94.75 103 GLY A O 1
ATOM 837 N N . LEU A 1 104 ? 9.125 -6.254 0.632 1.00 95.19 104 LEU A N 1
ATOM 838 C CA . LEU A 1 104 ? 7.710 -6.632 0.762 1.00 95.19 104 LEU A CA 1
ATOM 839 C C . LEU A 1 104 ? 7.421 -7.671 1.856 1.00 95.19 104 LEU A C 1
ATOM 841 O O . LEU A 1 104 ? 6.437 -7.489 2.574 1.00 95.19 104 LEU A O 1
ATOM 845 N N . PRO A 1 105 ? 8.270 -8.689 2.096 1.00 96.75 105 PRO A N 1
ATOM 846 C CA . PRO A 1 105 ? 8.142 -9.539 3.278 1.00 96.75 105 PRO A CA 1
ATOM 847 C C . PRO A 1 105 ? 8.064 -8.773 4.607 1.00 96.75 105 PRO A C 1
ATOM 849 O O . PRO A 1 105 ? 7.376 -9.210 5.531 1.00 96.75 105 PRO A O 1
ATOM 852 N N . ILE A 1 106 ? 8.737 -7.621 4.715 1.00 94.50 106 ILE A N 1
ATOM 853 C CA . ILE A 1 106 ? 8.668 -6.764 5.906 1.00 94.50 106 ILE A CA 1
ATOM 854 C C . ILE A 1 106 ? 7.260 -6.169 6.036 1.00 94.50 106 ILE A C 1
ATOM 856 O O . ILE A 1 106 ? 6.697 -6.202 7.131 1.00 94.50 106 ILE A O 1
ATOM 860 N N . TRP A 1 107 ? 6.658 -5.695 4.940 1.00 92.50 107 TRP A N 1
ATOM 861 C CA . TRP A 1 107 ? 5.255 -5.261 4.931 1.00 92.50 107 TRP A CA 1
ATOM 862 C C . TRP A 1 107 ? 4.301 -6.392 5.302 1.00 92.50 107 TRP A C 1
ATOM 864 O O . TRP A 1 107 ? 3.526 -6.226 6.238 1.00 92.50 107 TRP A O 1
ATOM 874 N N . VAL A 1 108 ? 4.432 -7.573 4.693 1.00 96.00 108 VAL A N 1
ATOM 875 C CA . VAL A 1 108 ? 3.616 -8.760 5.022 1.00 96.00 108 VAL A CA 1
ATOM 876 C C . VAL A 1 108 ? 3.681 -9.101 6.518 1.00 96.00 108 VAL A C 1
ATOM 878 O O . VAL A 1 108 ? 2.675 -9.453 7.143 1.00 96.00 108 VAL A O 1
ATOM 881 N N . PHE A 1 109 ? 4.853 -8.964 7.137 1.00 95.50 109 PHE A N 1
ATOM 882 C CA . PHE A 1 109 ? 5.004 -9.173 8.574 1.00 95.50 109 PHE A CA 1
ATOM 883 C C . PHE A 1 109 ? 4.318 -8.085 9.414 1.00 95.50 109 PHE A C 1
ATOM 885 O O . PHE A 1 109 ? 3.668 -8.400 10.415 1.00 95.50 109 PHE A O 1
ATOM 892 N N . MET A 1 110 ? 4.440 -6.812 9.025 1.00 93.81 110 MET A N 1
ATOM 893 C CA . MET A 1 110 ? 3.745 -5.705 9.696 1.00 93.81 110 MET A CA 1
ATOM 894 C C . MET A 1 110 ? 2.222 -5.858 9.587 1.00 93.81 110 MET A C 1
ATOM 896 O O . MET A 1 110 ? 1.525 -5.710 10.588 1.00 93.81 110 MET A O 1
ATOM 900 N N . GLU A 1 111 ? 1.730 -6.261 8.419 1.00 95.06 111 GLU A N 1
ATOM 901 C CA . GLU A 1 111 ? 0.328 -6.592 8.163 1.00 95.06 111 GLU A CA 1
ATOM 902 C C . GLU A 1 111 ? -0.188 -7.703 9.075 1.00 95.06 111 GLU A C 1
ATOM 904 O O . GLU A 1 111 ? -1.230 -7.590 9.725 1.00 95.06 111 GLU A O 1
ATOM 909 N N . THR A 1 112 ? 0.595 -8.773 9.200 1.00 95.44 112 THR A N 1
ATOM 910 C CA . THR A 1 112 ? 0.264 -9.891 10.086 1.00 95.44 112 THR A CA 1
ATOM 911 C C . THR A 1 112 ? 0.138 -9.431 11.539 1.00 95.44 112 THR A C 1
ATOM 913 O O . THR A 1 112 ? -0.754 -9.890 12.255 1.00 95.44 112 THR A O 1
ATOM 916 N N . LYS A 1 113 ? 0.991 -8.500 11.988 1.00 94.19 113 LYS A N 1
ATOM 917 C CA . LYS A 1 113 ? 0.911 -7.929 13.341 1.00 94.19 113 LYS A CA 1
ATOM 918 C C . LYS A 1 113 ? -0.341 -7.082 13.553 1.00 94.19 113 LYS A C 1
ATOM 920 O O . LYS A 1 113 ? -0.962 -7.222 14.603 1.00 94.19 113 LYS A O 1
ATOM 925 N N . CYS A 1 114 ? -0.713 -6.256 12.579 1.00 93.62 114 CYS A N 1
ATOM 926 C CA . CYS A 1 114 ? -1.960 -5.486 12.587 1.00 93.62 114 CYS A CA 1
ATOM 927 C C . CYS A 1 114 ? -3.186 -6.403 12.722 1.00 93.62 114 CYS A C 1
ATOM 929 O O . CYS A 1 114 ? -3.986 -6.275 13.650 1.00 93.62 114 CYS A O 1
ATOM 931 N N . ILE A 1 115 ? -3.274 -7.422 11.861 1.00 95.75 115 ILE A N 1
ATOM 932 C CA . ILE A 1 115 ? -4.352 -8.423 11.894 1.00 95.75 115 ILE A CA 1
ATOM 933 C C . ILE A 1 115 ? -4.376 -9.149 13.243 1.00 95.75 115 ILE A C 1
ATOM 935 O O . ILE A 1 115 ? -5.437 -9.333 13.842 1.00 95.75 115 ILE A O 1
ATOM 939 N N . HIS A 1 116 ? -3.207 -9.546 13.748 1.00 94.50 116 HIS A N 1
ATOM 940 C CA . HIS A 1 116 ? -3.099 -10.215 15.038 1.00 94.50 116 HIS A CA 1
ATOM 941 C C . HIS A 1 116 ? -3.585 -9.330 16.191 1.00 94.50 116 HIS A C 1
ATOM 943 O O . HIS A 1 116 ? -4.338 -9.820 17.031 1.00 94.50 116 HIS A O 1
ATOM 949 N N . ALA A 1 117 ? -3.221 -8.043 16.212 1.00 92.75 117 ALA A N 1
ATOM 950 C CA . ALA A 1 117 ? -3.659 -7.092 17.235 1.00 92.75 117 ALA A CA 1
ATOM 951 C C . ALA A 1 117 ? -5.192 -6.990 17.297 1.00 92.75 117 ALA A C 1
ATOM 953 O O . ALA A 1 117 ? -5.772 -7.065 18.382 1.00 92.75 117 ALA A O 1
ATOM 954 N N . VAL A 1 118 ? -5.851 -6.935 16.136 1.00 92.69 118 VAL A N 1
ATOM 955 C CA . VAL A 1 118 ? -7.318 -6.960 16.045 1.00 92.69 118 VAL A CA 1
ATOM 956 C C . VAL A 1 118 ? -7.896 -8.285 16.547 1.00 92.69 118 VAL A C 1
ATOM 958 O O . VAL A 1 118 ? -8.898 -8.294 17.256 1.00 92.69 118 VAL A O 1
ATOM 961 N N . ILE A 1 119 ? -7.278 -9.416 16.196 1.00 94.88 119 ILE A N 1
ATOM 962 C CA . ILE A 1 119 ? -7.768 -10.741 16.593 1.00 94.88 119 ILE A CA 1
ATOM 963 C C . ILE A 1 119 ? -7.673 -10.946 18.102 1.00 94.88 119 ILE A C 1
ATOM 965 O O . ILE A 1 119 ? -8.579 -11.564 18.647 1.00 94.88 119 ILE A O 1
ATOM 969 N N . VAL A 1 120 ? -6.635 -10.464 18.792 1.00 93.50 120 VAL A N 1
ATOM 970 C CA . VAL A 1 120 ? -6.453 -10.716 20.237 1.00 93.50 120 VAL A CA 1
ATOM 971 C C . VAL A 1 120 ? -7.183 -9.713 21.133 1.00 93.50 120 VAL A C 1
ATOM 973 O O . VAL A 1 120 ? -7.569 -10.074 22.248 1.00 93.50 120 VAL A O 1
ATOM 976 N N . ASN A 1 121 ? -7.465 -8.503 20.648 1.00 92.56 121 ASN A N 1
ATOM 977 C CA . ASN A 1 121 ? -8.193 -7.482 21.401 1.00 92.56 121 ASN A CA 1
ATOM 978 C C . ASN A 1 121 ? -9.724 -7.647 21.258 1.00 92.56 121 ASN A C 1
ATOM 980 O O . ASN A 1 121 ? -10.271 -7.547 20.164 1.00 92.56 121 ASN A O 1
ATOM 984 N N . GLN A 1 122 ? -10.436 -7.881 22.371 1.00 92.75 122 GLN A N 1
ATOM 985 C CA . GLN A 1 122 ? -11.896 -8.079 22.382 1.00 92.75 122 GLN A CA 1
ATOM 986 C C . GLN A 1 122 ? -12.676 -6.876 21.836 1.00 92.75 122 GLN A C 1
ATOM 988 O O . GLN A 1 122 ? -13.665 -7.067 21.126 1.00 92.75 122 GLN A O 1
ATOM 993 N N . GLU A 1 123 ? -12.242 -5.657 22.153 1.00 89.38 123 GLU A N 1
ATOM 994 C CA . GLU A 1 123 ? -12.896 -4.431 21.695 1.00 89.38 123 GLU A CA 1
ATOM 995 C C . GLU A 1 123 ? -12.774 -4.295 20.174 1.00 89.38 123 GLU A C 1
ATOM 997 O O . GLU A 1 123 ? -13.775 -4.116 19.480 1.00 89.38 123 GLU A O 1
ATOM 1002 N N . GLU A 1 124 ? -11.574 -4.532 19.639 1.00 89.94 124 GLU A N 1
ATOM 1003 C CA . GLU A 1 124 ? -11.307 -4.505 18.198 1.00 89.94 124 GLU A CA 1
ATOM 1004 C C . GLU A 1 124 ? -12.070 -5.606 17.449 1.00 89.94 124 GLU A C 1
ATOM 1006 O O . GLU A 1 124 ? -12.667 -5.342 16.401 1.00 89.94 124 GLU A O 1
ATOM 1011 N N . ARG A 1 125 ? -12.108 -6.834 17.992 1.00 93.12 125 ARG A N 1
ATOM 1012 C CA . ARG A 1 125 ? -12.897 -7.941 17.424 1.00 93.12 125 ARG A CA 1
ATOM 1013 C C . ARG A 1 125 ? -14.363 -7.557 17.278 1.00 93.12 125 ARG A C 1
ATOM 1015 O O . ARG A 1 125 ? -14.955 -7.745 16.214 1.00 93.12 125 ARG A O 1
ATOM 1022 N N . ASN A 1 126 ? -14.947 -7.029 18.351 1.00 90.81 126 ASN A N 1
ATOM 1023 C CA . ASN A 1 126 ? -16.335 -6.598 18.355 1.00 90.81 126 ASN A CA 1
ATOM 1024 C C . ASN A 1 126 ? -16.542 -5.439 17.378 1.00 90.81 126 ASN A C 1
ATOM 1026 O O . ASN A 1 126 ? -17.496 -5.466 16.605 1.00 90.81 126 ASN A O 1
ATOM 1030 N N . ARG A 1 127 ? -15.633 -4.465 17.321 1.00 86.25 127 ARG A N 1
ATOM 1031 C CA . ARG A 1 127 ? -15.760 -3.352 16.376 1.00 86.25 127 ARG A CA 1
ATOM 1032 C C . ARG A 1 127 ? -15.831 -3.827 14.924 1.00 86.25 127 ARG A C 1
ATOM 1034 O O . ARG A 1 127 ? -16.679 -3.361 14.169 1.00 86.25 127 ARG A O 1
ATOM 1041 N N . HIS A 1 128 ? -14.976 -4.772 14.536 1.00 88.62 128 HIS A N 1
ATOM 1042 C CA . HIS A 1 128 ? -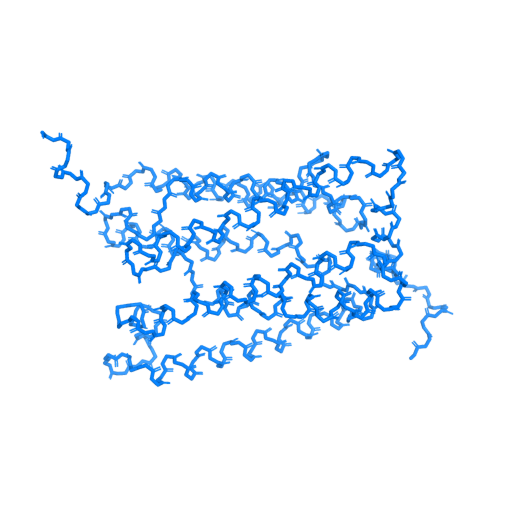14.924 -5.253 13.151 1.00 88.62 128 HIS A CA 1
ATOM 1043 C C . HIS A 1 128 ? -16.018 -6.266 12.809 1.00 88.62 128 HIS A C 1
ATOM 1045 O O . HIS A 1 128 ? -16.473 -6.301 11.666 1.00 88.62 128 HIS A O 1
ATOM 1051 N N . PHE A 1 129 ? -16.462 -7.079 13.771 1.00 92.50 129 PHE A N 1
ATOM 1052 C CA . PHE A 1 129 ? -17.283 -8.253 13.467 1.00 92.50 129 PHE A CA 1
ATOM 1053 C C . PHE A 1 129 ? -18.573 -8.408 14.277 1.00 92.50 129 PHE A C 1
ATOM 1055 O O . PHE A 1 129 ? -19.286 -9.390 14.074 1.00 92.50 129 PHE A O 1
ATOM 1062 N N . ARG A 1 130 ? -18.931 -7.476 15.171 1.00 88.31 130 ARG A N 1
ATOM 1063 C CA . ARG A 1 130 ? -20.129 -7.611 16.028 1.00 88.31 130 ARG A CA 1
ATOM 1064 C C . ARG A 1 130 ? -21.411 -7.864 15.239 1.00 88.31 130 ARG A C 1
ATOM 1066 O O . ARG A 1 130 ? -22.253 -8.628 15.689 1.00 88.31 130 ARG A O 1
ATOM 1073 N N . ASN A 1 131 ? -21.536 -7.299 14.041 1.00 88.88 131 ASN A N 1
ATOM 1074 C CA . ASN A 1 131 ? -22.713 -7.501 13.189 1.00 88.88 131 ASN A CA 1
ATOM 1075 C C . ASN A 1 131 ? -22.822 -8.925 12.606 1.00 88.88 131 ASN A C 1
ATOM 1077 O O . ASN A 1 131 ? -23.852 -9.270 12.035 1.00 88.88 131 ASN A O 1
ATOM 1081 N N . LEU A 1 132 ? -21.780 -9.750 12.743 1.00 90.12 132 LEU A N 1
ATOM 1082 C CA . LEU A 1 132 ? -21.736 -11.139 12.276 1.00 90.12 132 LEU A CA 1
ATOM 1083 C C . LEU A 1 132 ? -21.986 -12.158 13.401 1.00 90.12 132 LEU A C 1
ATOM 1085 O O . LEU A 1 132 ? -22.132 -13.349 13.123 1.00 90.12 132 LEU A O 1
ATOM 1089 N N . ALA A 1 133 ? -22.027 -11.721 14.664 1.00 90.56 133 ALA A N 1
ATOM 1090 C CA . ALA A 1 133 ? -22.213 -12.582 15.829 1.00 90.56 133 ALA A CA 1
ATOM 1091 C C . ALA A 1 133 ? -23.446 -12.189 16.649 1.00 90.56 133 ALA A C 1
ATOM 1093 O O . ALA A 1 133 ? -23.803 -11.022 16.785 1.00 90.56 133 ALA A O 1
ATOM 1094 N N . LYS A 1 134 ? -24.068 -13.188 17.281 1.00 86.62 134 LYS A N 1
ATOM 1095 C CA . LYS A 1 134 ? -25.010 -12.965 18.382 1.00 86.62 134 LYS A CA 1
ATOM 1096 C C . LYS A 1 134 ? -24.210 -12.898 19.687 1.00 86.62 134 LYS A C 1
ATOM 1098 O O . LYS A 1 134 ? -23.983 -13.931 20.307 1.00 86.62 134 LYS A O 1
ATOM 1103 N N . GLY A 1 135 ? -23.763 -11.700 20.065 1.00 89.94 135 GLY A N 1
ATOM 1104 C CA . GLY A 1 135 ? -22.971 -11.455 21.279 1.00 89.94 135 GLY A CA 1
ATOM 1105 C C . GLY A 1 135 ? -21.514 -11.089 20.993 1.00 89.94 135 GLY A C 1
ATOM 1106 O O . GLY A 1 135 ? -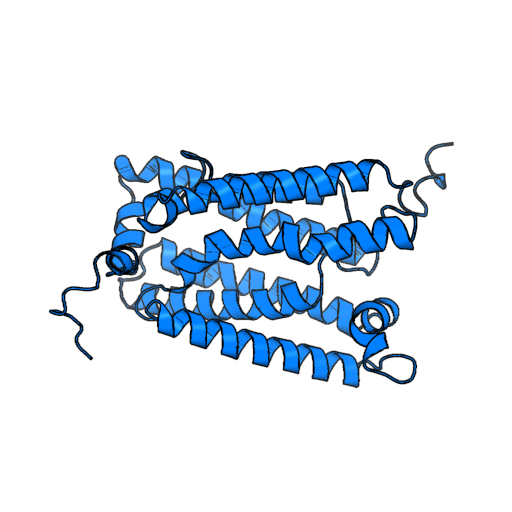21.185 -10.666 19.885 1.00 89.94 135 GLY A O 1
ATOM 1107 N N . ASP A 1 136 ? -20.660 -11.234 22.007 1.00 94.50 136 ASP A N 1
ATOM 1108 C CA . ASP A 1 136 ? -19.232 -10.937 21.891 1.00 94.50 136 ASP A CA 1
ATOM 1109 C C . ASP A 1 136 ? -18.526 -11.896 20.930 1.00 94.50 136 ASP A C 1
ATOM 1111 O O . ASP A 1 136 ? -18.717 -13.114 20.947 1.00 94.50 136 ASP A O 1
ATOM 1115 N N . VAL A 1 137 ? -17.671 -11.326 20.088 1.00 95.75 137 VAL A N 1
ATOM 1116 C CA . VAL A 1 137 ? -16.906 -12.051 19.083 1.00 95.75 137 VAL A CA 1
ATOM 1117 C C . VAL A 1 137 ? -15.735 -12.755 19.756 1.00 95.75 137 VAL A C 1
ATOM 1119 O O . VAL A 1 137 ? -14.839 -12.122 20.324 1.00 95.75 137 VAL A O 1
ATOM 1122 N N . THR A 1 138 ? -15.714 -14.081 19.654 1.00 96.25 138 THR A N 1
ATOM 1123 C CA . THR A 1 138 ? -14.602 -14.901 20.149 1.00 96.25 138 THR A CA 1
ATOM 1124 C C . THR A 1 138 ? -13.369 -14.779 19.250 1.00 96.25 138 THR A C 1
ATOM 1126 O O . THR A 1 138 ? -13.475 -14.522 18.048 1.00 96.25 138 THR A O 1
ATOM 1129 N N . GLU A 1 139 ? -12.180 -15.044 19.799 1.00 96.50 139 GLU A N 1
ATOM 1130 C CA . GLU A 1 139 ? -10.932 -15.053 19.019 1.00 96.50 139 GLU A CA 1
ATOM 1131 C C . GLU A 1 139 ? -10.981 -16.055 17.854 1.00 96.50 139 GLU A C 1
ATOM 1133 O O . GLU A 1 139 ? -10.547 -15.751 16.743 1.00 96.50 139 GLU A O 1
ATOM 1138 N N . LYS A 1 140 ? -11.571 -17.237 18.077 1.00 96.50 140 LYS A N 1
ATOM 1139 C CA . LYS A 1 140 ? -11.718 -18.268 17.042 1.00 96.50 140 LYS A CA 1
ATOM 1140 C C . LYS A 1 140 ? -12.569 -17.773 15.869 1.00 96.50 140 LYS A C 1
ATOM 1142 O O . LYS A 1 140 ? -12.191 -17.999 14.721 1.00 96.50 140 LYS A O 1
ATOM 1147 N N . GLN A 1 141 ? -13.688 -17.098 16.145 1.00 96.31 141 GLN A N 1
ATOM 1148 C CA . GLN A 1 141 ? -14.544 -16.517 15.105 1.00 96.31 141 GLN A CA 1
ATOM 1149 C C . GLN A 1 141 ? -13.807 -15.427 14.327 1.00 96.31 141 GLN A C 1
ATOM 1151 O O . GLN A 1 141 ? -13.728 -15.513 13.103 1.00 96.31 141 GLN A O 1
ATOM 1156 N N . ALA A 1 142 ? -13.197 -14.466 15.031 1.00 96.56 142 ALA A N 1
ATOM 1157 C CA . ALA A 1 142 ? -12.434 -13.387 14.406 1.00 96.56 142 ALA A CA 1
ATOM 1158 C C . ALA A 1 142 ? -11.307 -13.923 13.510 1.00 96.56 142 ALA A C 1
ATOM 1160 O O . ALA A 1 142 ? -11.140 -13.458 12.386 1.00 96.56 142 ALA A O 1
ATOM 1161 N N . ARG A 1 143 ? -10.578 -14.949 13.967 1.00 97.19 143 ARG A N 1
ATOM 1162 C CA . ARG A 1 143 ? -9.515 -15.594 13.189 1.00 97.19 143 ARG A CA 1
ATOM 1163 C C . ARG A 1 143 ? -10.048 -16.260 11.920 1.00 97.19 143 ARG A C 1
ATOM 1165 O O . ARG A 1 143 ? -9.469 -16.071 10.855 1.00 97.19 143 ARG A O 1
ATOM 1172 N N . MET A 1 144 ? -11.147 -17.016 12.011 1.00 97.19 144 MET A N 1
ATOM 1173 C CA . MET A 1 144 ? -11.744 -17.643 10.825 1.00 97.19 144 MET A CA 1
ATOM 1174 C C . MET A 1 144 ? -12.232 -16.605 9.812 1.00 97.19 144 MET A C 1
ATOM 1176 O O . MET A 1 144 ? -12.000 -16.772 8.618 1.00 97.19 144 MET A O 1
ATOM 1180 N N . TRP A 1 145 ? -12.870 -15.525 10.268 1.00 97.19 145 TRP A N 1
ATOM 1181 C CA . TRP A 1 145 ? -13.333 -14.461 9.379 1.00 97.19 145 TRP A CA 1
ATOM 1182 C C . TRP A 1 145 ? -12.180 -13.684 8.748 1.00 97.19 145 TRP A C 1
ATOM 1184 O O . TRP A 1 145 ? -12.208 -13.462 7.542 1.00 97.19 145 TRP A O 1
ATOM 1194 N N . ALA A 1 146 ? -11.132 -13.363 9.511 1.00 97.06 146 ALA A N 1
ATOM 1195 C CA . ALA A 1 146 ? -9.924 -12.742 8.974 1.00 97.06 146 ALA A CA 1
ATOM 1196 C C . ALA A 1 146 ? -9.263 -13.621 7.897 1.00 97.06 146 ALA A C 1
ATOM 1198 O O . ALA A 1 146 ? -8.931 -13.123 6.824 1.00 97.06 146 ALA A O 1
ATOM 1199 N N . TYR A 1 147 ? -9.141 -14.936 8.120 1.00 97.25 147 TYR A N 1
ATOM 1200 C CA . TYR A 1 147 ? -8.644 -15.849 7.084 1.00 97.25 147 TYR A CA 1
ATOM 1201 C C . TYR A 1 147 ? -9.561 -15.911 5.863 1.00 97.25 147 TYR A C 1
ATOM 1203 O O . TYR A 1 147 ? -9.065 -15.881 4.740 1.00 97.25 147 TYR A O 1
ATOM 1211 N N . GLY A 1 148 ? -10.883 -15.934 6.055 1.00 97.56 148 GLY A N 1
ATOM 1212 C CA . GLY A 1 148 ? -11.841 -15.858 4.950 1.00 97.56 148 GLY A CA 1
ATOM 1213 C C . GLY A 1 148 ? -11.666 -14.589 4.109 1.00 97.56 148 GLY A C 1
ATOM 1214 O O . GLY A 1 148 ? -11.651 -14.666 2.883 1.00 97.56 148 GLY A O 1
ATOM 1215 N N . MET A 1 149 ? -11.455 -13.438 4.755 1.00 97.06 149 MET A N 1
ATOM 1216 C CA . MET A 1 149 ? -11.180 -12.163 4.082 1.00 97.06 149 MET A CA 1
ATOM 1217 C C . MET A 1 149 ? -9.848 -12.185 3.326 1.00 97.06 149 MET A C 1
ATOM 1219 O O . MET A 1 149 ? -9.793 -11.700 2.202 1.00 97.06 149 MET A O 1
ATOM 1223 N N . ILE A 1 150 ? -8.790 -12.768 3.900 1.00 98.31 150 ILE A N 1
ATOM 1224 C CA . ILE A 1 150 ? -7.490 -12.928 3.225 1.00 98.31 150 ILE A CA 1
ATOM 1225 C C . ILE A 1 150 ? -7.636 -13.813 1.985 1.00 98.31 150 ILE A C 1
ATOM 1227 O O . ILE A 1 150 ? -7.157 -13.446 0.919 1.00 98.31 150 ILE A O 1
ATOM 1231 N N . VAL A 1 151 ? -8.324 -14.953 2.090 1.00 98.12 151 VAL A N 1
ATOM 1232 C CA . VAL A 1 151 ? -8.543 -15.853 0.946 1.00 98.12 151 VAL A CA 1
ATOM 1233 C C . VAL A 1 151 ? -9.352 -15.153 -0.146 1.00 98.12 151 VAL A C 1
ATOM 1235 O O . VAL A 1 151 ? -8.958 -15.190 -1.308 1.00 98.12 151 VAL A O 1
ATOM 1238 N N . ALA A 1 152 ? -10.434 -14.458 0.214 1.00 97.69 152 ALA A N 1
ATOM 1239 C CA . ALA A 1 152 ? -11.238 -13.705 -0.746 1.00 97.69 152 ALA A CA 1
ATOM 1240 C C . ALA A 1 152 ? -10.423 -12.599 -1.443 1.00 97.69 152 ALA A C 1
ATOM 1242 O O . ALA A 1 152 ? -10.467 -12.485 -2.669 1.00 97.69 152 ALA A O 1
ATOM 1243 N N . SER A 1 153 ? -9.636 -11.831 -0.683 1.00 96.81 153 SER A N 1
ATOM 1244 C CA . SER A 1 153 ? -8.728 -10.812 -1.222 1.00 96.81 153 SER A CA 1
ATOM 1245 C C . SER A 1 153 ? -7.665 -11.412 -2.137 1.00 96.81 153 SER A C 1
ATOM 1247 O O . SER A 1 153 ? -7.403 -10.857 -3.200 1.00 96.81 153 SER A O 1
ATOM 1249 N N . ALA A 1 154 ? -7.091 -12.562 -1.774 1.00 96.81 154 ALA A N 1
ATOM 1250 C CA . ALA A 1 154 ? -6.113 -13.260 -2.597 1.00 96.81 154 ALA A CA 1
ATOM 1251 C C . ALA A 1 154 ? -6.731 -13.712 -3.926 1.00 96.81 154 ALA A C 1
ATOM 1253 O O . ALA A 1 154 ? -6.140 -13.472 -4.973 1.00 96.81 154 ALA A O 1
ATOM 1254 N N . CYS A 1 155 ? -7.936 -14.294 -3.909 1.00 97.12 155 CYS A N 1
ATOM 1255 C CA . CYS A 1 155 ? -8.650 -14.668 -5.131 1.00 97.12 155 CYS A CA 1
ATOM 1256 C C . CYS A 1 155 ? -8.914 -13.454 -6.033 1.00 97.12 155 CYS A C 1
ATOM 1258 O O . CYS A 1 155 ? -8.644 -13.520 -7.231 1.00 97.12 155 CYS A O 1
ATOM 1260 N N . LEU A 1 156 ? -9.401 -12.344 -5.467 1.00 95.00 156 LEU A N 1
ATOM 1261 C CA . LEU A 1 156 ? -9.678 -11.123 -6.227 1.00 95.00 156 LEU A CA 1
ATOM 1262 C C . LEU A 1 156 ? -8.400 -10.513 -6.812 1.00 95.00 156 LEU A C 1
ATOM 1264 O O . LEU A 1 156 ? -8.382 -10.139 -7.985 1.00 95.00 156 LEU A O 1
ATOM 1268 N N . ASN A 1 157 ? -7.335 -10.425 -6.016 1.00 95.06 157 ASN A N 1
ATOM 1269 C CA . ASN A 1 157 ? -6.064 -9.873 -6.464 1.00 95.06 157 ASN A CA 1
ATOM 1270 C C . ASN A 1 157 ? -5.438 -10.756 -7.541 1.00 95.06 157 ASN A C 1
ATOM 1272 O O . ASN A 1 157 ? -5.090 -10.234 -8.589 1.00 95.06 157 ASN A O 1
ATOM 1276 N N . MET A 1 158 ? -5.381 -12.076 -7.355 1.00 94.19 158 MET A N 1
ATOM 1277 C CA . MET A 1 158 ? -4.874 -12.995 -8.381 1.00 94.19 158 MET A CA 1
ATOM 1278 C C . MET A 1 158 ? -5.670 -12.886 -9.685 1.00 94.19 158 MET A C 1
ATOM 1280 O O . MET A 1 158 ? -5.076 -12.706 -10.742 1.00 94.19 158 MET A O 1
ATOM 1284 N N . TYR A 1 159 ? -7.006 -12.888 -9.609 1.00 94.12 159 TYR A N 1
ATOM 1285 C CA . TYR A 1 159 ? -7.860 -12.716 -10.786 1.00 94.12 159 TYR A CA 1
ATOM 1286 C C . TYR A 1 159 ? -7.590 -11.385 -11.503 1.00 94.12 159 TYR A C 1
ATOM 1288 O O . TYR A 1 159 ? -7.388 -11.355 -12.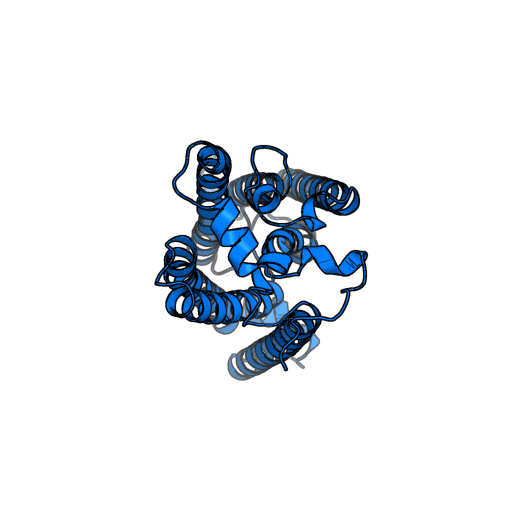714 1.00 94.12 159 TYR A O 1
ATOM 1296 N N . THR A 1 160 ? -7.523 -10.282 -10.753 1.00 91.44 160 THR A N 1
ATOM 1297 C CA . THR A 1 160 ? -7.232 -8.951 -11.313 1.00 91.44 160 THR A CA 1
ATOM 1298 C C . THR A 1 160 ? -5.836 -8.901 -11.936 1.00 91.44 160 THR A C 1
ATOM 1300 O O . THR A 1 160 ? -5.645 -8.275 -12.977 1.00 91.44 160 THR A O 1
ATOM 1303 N N . MET A 1 161 ? -4.859 -9.578 -11.327 1.00 90.69 161 MET A N 1
ATOM 1304 C CA . MET A 1 161 ? -3.495 -9.647 -11.841 1.00 90.69 161 MET A CA 1
ATOM 1305 C C . MET A 1 161 ? -3.412 -10.413 -13.143 1.00 90.69 161 MET A C 1
ATOM 1307 O O . MET A 1 161 ? -2.811 -9.908 -14.090 1.00 90.69 161 MET A O 1
ATOM 1311 N N . ASP A 1 162 ? -4.062 -11.567 -13.225 1.00 90.38 162 ASP A N 1
ATOM 1312 C CA . ASP A 1 162 ? -4.095 -12.368 -14.445 1.00 90.38 162 ASP A CA 1
ATOM 1313 C C . ASP A 1 162 ? -4.742 -11.600 -15.607 1.00 90.38 162 ASP A C 1
ATOM 1315 O O . ASP A 1 162 ? -4.265 -11.688 -16.739 1.00 90.38 162 ASP A O 1
ATOM 1319 N N . MET A 1 163 ? -5.749 -10.758 -15.337 1.00 88.38 163 MET A N 1
ATOM 1320 C CA . MET A 1 163 ? -6.375 -9.912 -16.363 1.00 88.38 163 MET A CA 1
ATOM 1321 C C . MET A 1 163 ? -5.442 -8.849 -16.961 1.00 88.38 163 MET A C 1
ATOM 1323 O O . MET A 1 163 ? -5.686 -8.403 -18.083 1.00 88.38 163 MET A O 1
ATOM 1327 N N . ILE A 1 164 ? -4.396 -8.424 -16.243 1.00 87.19 164 ILE A N 1
ATOM 1328 C CA . ILE A 1 164 ? -3.494 -7.344 -16.686 1.00 87.19 164 ILE A CA 1
ATOM 1329 C C . ILE A 1 164 ? -2.047 -7.813 -16.923 1.00 87.19 164 ILE A C 1
ATOM 1331 O O . ILE A 1 164 ? -1.142 -6.993 -17.070 1.00 87.19 164 ILE A O 1
ATOM 1335 N N . GLY A 1 165 ? -1.831 -9.131 -17.010 1.00 87.94 165 GLY A N 1
ATOM 1336 C CA . GLY A 1 165 ? -0.572 -9.747 -17.456 1.00 87.94 165 GLY A CA 1
ATOM 1337 C C . GLY A 1 165 ? 0.032 -10.780 -16.499 1.00 87.94 165 GLY A C 1
ATOM 1338 O O . GLY A 1 165 ? 0.981 -11.471 -16.865 1.00 87.94 165 GLY A O 1
ATOM 1339 N N . GLY A 1 166 ? -0.511 -10.908 -15.291 1.00 91.81 166 GLY A N 1
ATOM 1340 C CA . GLY A 1 166 ? -0.079 -11.872 -14.286 1.00 91.81 166 GLY A CA 1
ATOM 1341 C C . GLY A 1 166 ? 1.324 -11.618 -13.724 1.00 91.81 166 GLY A C 1
ATOM 1342 O O . GLY A 1 166 ? 1.969 -10.591 -13.953 1.00 91.81 166 GLY A O 1
ATOM 1343 N N . ILE A 1 167 ? 1.807 -12.599 -12.963 1.00 93.06 167 ILE A N 1
ATOM 1344 C CA . ILE A 1 167 ? 3.102 -12.550 -12.265 1.00 93.06 167 ILE A CA 1
ATOM 1345 C C . ILE A 1 167 ? 4.263 -12.363 -13.252 1.00 93.06 167 ILE A C 1
ATOM 1347 O O . ILE A 1 167 ? 5.165 -11.563 -13.018 1.00 93.06 167 ILE A O 1
ATOM 1351 N N . THR A 1 168 ? 4.238 -13.059 -14.389 1.00 92.56 168 THR A N 1
ATOM 1352 C CA . THR A 1 168 ? 5.353 -13.041 -15.348 1.00 92.56 168 THR A CA 1
ATOM 1353 C C . THR A 1 168 ? 5.560 -11.682 -16.008 1.00 92.56 168 THR A C 1
ATOM 1355 O O . THR A 1 168 ? 6.667 -11.381 -16.437 1.00 92.56 168 THR A O 1
ATOM 1358 N N . ASN A 1 169 ? 4.514 -10.854 -16.065 1.00 92.50 169 ASN A N 1
ATOM 1359 C CA . ASN A 1 169 ? 4.535 -9.531 -16.676 1.00 92.50 169 ASN A CA 1
ATOM 1360 C C . ASN A 1 169 ? 4.482 -8.406 -15.628 1.00 92.50 169 ASN A C 1
ATOM 1362 O O . ASN A 1 169 ? 3.932 -7.346 -15.893 1.00 92.50 169 ASN A O 1
ATOM 1366 N N . ALA A 1 170 ? 4.986 -8.631 -14.410 1.00 93.00 170 ALA A N 1
ATOM 1367 C CA . ALA A 1 170 ? 5.058 -7.602 -13.366 1.00 93.00 170 ALA A CA 1
ATOM 1368 C C . ALA A 1 170 ? 3.727 -6.863 -13.094 1.00 93.00 170 ALA A C 1
ATOM 1370 O O . ALA A 1 170 ? 3.728 -5.692 -12.714 1.00 93.00 170 ALA A O 1
ATOM 1371 N N . ALA A 1 171 ? 2.584 -7.531 -13.275 1.00 90.94 171 ALA A N 1
ATOM 1372 C CA . ALA A 1 171 ? 1.264 -6.900 -13.277 1.00 90.94 171 ALA A CA 1
ATOM 1373 C C . ALA A 1 171 ? 0.966 -6.105 -11.987 1.00 90.94 171 ALA A C 1
ATOM 1375 O O . ALA A 1 171 ? 0.303 -5.069 -12.016 1.00 90.94 171 ALA A O 1
ATOM 1376 N N . VAL A 1 172 ? 1.525 -6.532 -10.852 1.00 91.88 172 VAL A N 1
ATOM 1377 C CA . VAL A 1 172 ? 1.372 -5.858 -9.551 1.00 91.88 172 VAL A CA 1
ATOM 1378 C C . VAL A 1 172 ? 1.966 -4.442 -9.515 1.00 91.88 172 VAL A C 1
ATOM 1380 O O . VAL A 1 172 ? 1.436 -3.590 -8.803 1.00 91.88 172 VAL A O 1
ATOM 1383 N N . TRP A 1 173 ? 2.951 -4.115 -10.363 1.00 91.25 173 TRP A N 1
ATOM 1384 C CA . TRP A 1 173 ? 3.498 -2.752 -10.483 1.00 91.25 173 TRP A CA 1
ATOM 1385 C C . TRP A 1 173 ? 2.495 -1.764 -11.092 1.00 91.25 173 TRP A C 1
ATOM 1387 O O . TRP A 1 173 ? 2.617 -0.561 -10.869 1.00 91.25 173 TRP A O 1
ATOM 1397 N N . VAL A 1 174 ? 1.487 -2.256 -11.821 1.00 88.62 174 VAL A N 1
ATOM 1398 C CA . VAL A 1 174 ? 0.382 -1.436 -12.341 1.00 88.62 174 VAL A CA 1
ATOM 1399 C C . VAL A 1 174 ? -0.600 -1.074 -11.224 1.00 88.62 174 VAL A C 1
ATOM 1401 O O . VAL A 1 174 ? -1.130 0.034 -11.190 1.00 88.62 174 VAL A O 1
ATOM 1404 N N . ILE A 1 175 ? -0.825 -1.988 -10.275 1.00 88.19 175 ILE A N 1
ATOM 1405 C CA . ILE A 1 175 ? -1.805 -1.804 -9.195 1.00 88.19 175 ILE A CA 1
ATOM 1406 C C . ILE A 1 175 ? -1.221 -1.059 -7.994 1.00 88.19 175 ILE A C 1
ATOM 1408 O O . ILE A 1 175 ? -1.933 -0.278 -7.367 1.00 88.19 175 ILE A O 1
ATOM 1412 N N . TRP A 1 176 ? 0.060 -1.240 -7.669 1.00 89.12 176 TRP A N 1
ATOM 1413 C CA . TRP A 1 176 ? 0.674 -0.608 -6.495 1.00 89.12 176 TRP A CA 1
ATOM 1414 C C . TRP A 1 176 ? 0.513 0.907 -6.338 1.00 89.12 176 TRP A C 1
ATOM 1416 O O . TRP A 1 176 ? 0.265 1.343 -5.211 1.00 89.12 176 TRP A O 1
ATOM 1426 N N . PRO A 1 177 ? 0.598 1.754 -7.380 1.00 88.12 177 PRO A N 1
ATOM 1427 C CA . PRO A 1 177 ? 0.326 3.174 -7.169 1.00 88.12 177 PRO A CA 1
ATOM 1428 C C . PRO A 1 177 ? -1.107 3.421 -6.670 1.00 88.12 177 PRO A C 1
ATOM 1430 O O . PRO A 1 177 ? -1.349 4.370 -5.928 1.00 88.12 177 PRO A O 1
ATOM 1433 N N . LEU A 1 178 ? -2.049 2.539 -7.022 1.00 88.56 178 LEU A N 1
ATOM 1434 C CA . LEU A 1 178 ? -3.453 2.620 -6.623 1.00 88.56 178 LEU A CA 1
ATOM 1435 C C . LEU A 1 178 ? -3.708 2.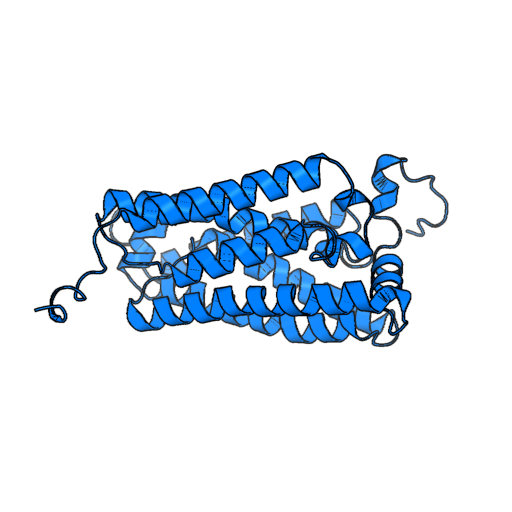056 -5.219 1.00 88.56 178 LEU A C 1
ATOM 1437 O O . LEU A 1 178 ? -4.675 2.459 -4.575 1.00 88.56 178 LEU A O 1
ATOM 1441 N N . THR A 1 179 ? -2.849 1.175 -4.692 1.00 88.94 179 THR A N 1
ATOM 1442 C CA . THR A 1 179 ? -3.023 0.641 -3.325 1.00 88.94 179 THR A CA 1
ATOM 1443 C C . THR A 1 179 ? -2.895 1.746 -2.276 1.00 88.94 179 THR A C 1
ATOM 1445 O O . THR A 1 179 ? -3.576 1.730 -1.258 1.00 88.94 179 THR A O 1
ATOM 1448 N N . ASN A 1 180 ? -2.116 2.793 -2.545 1.00 87.12 180 ASN A N 1
ATOM 1449 C CA . ASN A 1 180 ? -2.018 3.950 -1.653 1.00 87.12 180 ASN A CA 1
ATOM 1450 C C . ASN A 1 180 ? -3.295 4.817 -1.672 1.00 87.12 180 ASN A C 1
ATOM 1452 O O . ASN A 1 180 ? -3.579 5.518 -0.704 1.00 87.12 180 ASN A O 1
ATOM 1456 N N . TYR A 1 181 ? -4.106 4.745 -2.733 1.00 89.44 181 TYR A N 1
ATOM 1457 C CA . TYR A 1 181 ? -5.381 5.466 -2.836 1.00 89.44 181 TYR A CA 1
ATOM 1458 C C . TYR A 1 181 ? -6.506 4.821 -2.036 1.00 89.44 181 TYR A C 1
ATOM 1460 O O . TYR A 1 181 ? -7.457 5.508 -1.657 1.00 89.44 181 TYR A O 1
ATOM 1468 N N . VAL A 1 182 ? -6.400 3.529 -1.711 1.00 88.00 182 VAL A N 1
ATOM 1469 C CA . VAL A 1 182 ? -7.404 2.894 -0.853 1.00 88.00 182 VAL A CA 1
ATOM 1470 C C . VAL A 1 182 ? -7.278 3.335 0.603 1.00 88.00 182 VAL A C 1
ATOM 1472 O O . VAL A 1 182 ? -8.285 3.344 1.299 1.00 88.00 182 VAL A O 1
ATOM 1475 N N . PHE A 1 183 ? -6.106 3.790 1.061 1.00 88.50 183 PHE A N 1
ATOM 1476 C CA . PHE A 1 183 ? -5.931 4.300 2.427 1.00 88.50 183 PHE A CA 1
ATOM 1477 C C . PHE A 1 183 ? -6.884 5.460 2.755 1.00 88.50 183 PHE A C 1
ATOM 1479 O O . PHE A 1 183 ? -7.679 5.321 3.681 1.00 88.50 183 PHE A O 1
ATOM 1486 N N . PRO A 1 184 ? -6.897 6.595 2.030 1.00 87.06 184 PRO A N 1
ATOM 1487 C CA . PRO A 1 184 ? -7.793 7.698 2.370 1.00 87.06 184 PRO A CA 1
ATOM 1488 C C . PRO A 1 184 ? -9.275 7.328 2.219 1.00 87.06 184 PRO A C 1
ATOM 1490 O O . PRO A 1 184 ? -10.089 7.884 2.952 1.00 87.06 184 PRO A O 1
ATOM 1493 N N . LEU A 1 185 ? -9.627 6.394 1.322 1.00 85.31 185 LEU A N 1
ATOM 1494 C CA . LEU A 1 185 ? -11.003 5.937 1.081 1.00 85.31 185 LEU A CA 1
ATOM 1495 C C . LEU A 1 185 ? -11.505 4.943 2.129 1.00 85.31 185 LEU A C 1
ATOM 1497 O O . LEU A 1 185 ? -12.572 5.125 2.703 1.00 85.31 185 LEU A O 1
ATOM 1501 N N . TRP A 1 186 ? -10.771 3.863 2.368 1.00 85.12 186 TRP A N 1
ATOM 1502 C CA . TRP A 1 186 ? -11.193 2.797 3.275 1.00 85.12 186 TRP A CA 1
ATOM 1503 C C . TRP A 1 186 ? -10.990 3.208 4.724 1.00 85.12 186 TRP A C 1
ATOM 1505 O O . TRP A 1 186 ? -11.833 2.916 5.573 1.00 85.12 186 TRP A O 1
ATOM 1515 N N . CYS A 1 187 ? -9.939 3.980 4.999 1.00 79.00 187 CYS A N 1
ATOM 1516 C CA . CYS A 1 187 ? -9.765 4.576 6.309 1.00 79.00 187 CYS A CA 1
ATOM 1517 C C . CYS A 1 187 ? -10.671 5.794 6.508 1.00 79.00 187 CYS A C 1
ATOM 1519 O O . CYS A 1 187 ? -10.855 6.175 7.650 1.00 79.00 187 CYS A O 1
ATOM 1521 N N . TRP A 1 188 ? -11.315 6.367 5.474 1.00 72.88 188 TRP A N 1
ATOM 1522 C CA . TRP A 1 188 ? -12.324 7.428 5.659 1.00 72.88 188 TRP A CA 1
ATOM 1523 C C . TRP A 1 188 ? -13.377 7.017 6.682 1.00 72.88 188 TRP A C 1
ATOM 1525 O O . TRP A 1 188 ? -13.716 7.794 7.573 1.00 72.88 188 TRP A O 1
ATOM 1535 N N . ARG A 1 189 ? -13.894 5.784 6.565 1.00 65.44 189 ARG A N 1
ATOM 1536 C CA . ARG A 1 189 ? -14.896 5.278 7.502 1.00 65.44 189 ARG A CA 1
ATOM 1537 C C . ARG A 1 189 ? -14.308 5.183 8.901 1.00 65.44 189 ARG A C 1
ATOM 1539 O O . ARG A 1 189 ? -14.914 5.705 9.815 1.00 65.44 189 ARG A O 1
ATOM 1546 N N . GLU A 1 190 ? -13.134 4.590 9.074 1.00 69.38 190 GLU A N 1
ATOM 1547 C CA . GLU A 1 190 ? -12.528 4.439 10.404 1.00 69.38 190 GLU A CA 1
ATOM 1548 C C . GLU A 1 190 ? -12.132 5.789 11.025 1.00 69.38 190 GLU A C 1
ATOM 1550 O O . GLU A 1 190 ? -12.366 6.026 12.201 1.00 69.38 190 GLU A O 1
ATOM 1555 N N . PHE A 1 191 ? -11.622 6.721 10.231 1.00 68.69 191 PHE A N 1
ATOM 1556 C CA . PHE A 1 191 ? -11.183 8.042 10.668 1.00 68.69 191 PHE A CA 1
ATOM 1557 C C . PHE A 1 191 ? -12.340 8.986 10.986 1.00 68.69 191 PHE A C 1
ATOM 1559 O O . PHE A 1 191 ? -12.264 9.762 11.939 1.00 68.69 191 PHE A O 1
ATOM 1566 N N . ARG A 1 192 ? -13.427 8.919 10.210 1.00 67.44 192 ARG A N 1
ATOM 1567 C CA . ARG A 1 192 ? -14.615 9.747 10.424 1.00 67.44 192 ARG A CA 1
ATOM 1568 C C . ARG A 1 192 ? -15.577 9.121 11.427 1.00 67.44 192 ARG A C 1
ATOM 1570 O O . ARG A 1 192 ? -16.051 9.835 12.303 1.00 67.44 192 ARG A O 1
ATOM 1577 N N . ALA A 1 193 ? -15.880 7.830 11.292 1.00 63.34 193 ALA A N 1
ATOM 1578 C CA . ALA A 1 193 ? -16.836 7.147 12.158 1.00 63.34 193 ALA A CA 1
ATOM 1579 C C . ALA A 1 193 ? -16.313 7.102 13.590 1.00 63.34 193 ALA A C 1
ATOM 1581 O O . ALA A 1 193 ? -17.008 7.592 14.464 1.00 63.34 193 ALA A O 1
ATOM 1582 N N . ARG A 1 194 ? -15.061 6.683 13.834 1.00 67.81 194 ARG A N 1
ATOM 1583 C CA . ARG A 1 194 ? -14.526 6.634 15.209 1.00 67.81 194 ARG A CA 1
ATOM 1584 C C . ARG A 1 194 ? -14.484 8.008 15.855 1.00 67.81 194 ARG A C 1
ATOM 1586 O O . ARG A 1 194 ? -14.981 8.193 16.954 1.00 67.81 194 ARG A O 1
ATOM 1593 N N . GLY A 1 195 ? -13.963 9.001 15.140 1.00 66.25 195 GLY A N 1
ATOM 1594 C CA . GLY A 1 195 ? -13.857 10.350 15.677 1.00 66.25 195 GLY A CA 1
ATOM 1595 C C . GLY A 1 195 ? -15.203 10.966 16.060 1.00 66.25 195 GLY A C 1
ATOM 1596 O O . GLY A 1 195 ? -15.333 11.584 17.116 1.00 66.25 195 GLY A O 1
ATOM 1597 N N . VAL A 1 196 ? -16.215 10.781 15.210 1.00 65.06 196 VAL A N 1
ATOM 1598 C CA . VAL A 1 196 ? -17.565 11.309 15.440 1.00 65.06 196 VAL A CA 1
ATOM 1599 C C . VAL A 1 196 ? -18.347 10.467 16.456 1.00 65.06 196 VAL A C 1
ATOM 1601 O O . VAL A 1 196 ? -19.043 11.044 17.285 1.00 65.06 196 VAL A O 1
ATOM 1604 N N . GLU A 1 197 ? -18.241 9.138 16.415 1.00 68.75 197 GLU A N 1
ATOM 1605 C CA . GLU A 1 197 ? -18.972 8.212 17.297 1.00 68.75 197 GLU A CA 1
ATOM 1606 C C . GLU A 1 197 ? -18.394 8.189 18.716 1.00 68.75 197 GLU A C 1
ATOM 1608 O O . GLU A 1 197 ? -19.144 8.169 19.690 1.00 68.75 197 GLU A O 1
ATOM 1613 N N . GLU A 1 198 ? -17.068 8.226 18.850 1.00 70.44 198 GLU A N 1
ATOM 1614 C CA . GLU A 1 198 ? -16.378 8.140 20.141 1.00 70.44 198 GLU A CA 1
ATOM 1615 C C . GLU A 1 198 ? -16.071 9.521 20.740 1.00 70.44 198 GLU A C 1
ATOM 1617 O O . GLU A 1 198 ? -15.706 9.623 21.920 1.00 70.44 198 GLU A O 1
ATOM 1622 N N . GLY A 1 199 ? -16.212 10.585 19.937 1.00 73.25 199 GLY A N 1
ATOM 1623 C CA . GLY A 1 199 ? -15.981 11.970 20.345 1.00 73.25 199 GLY A CA 1
ATOM 1624 C C . GLY A 1 199 ? -14.540 12.234 20.783 1.00 73.25 199 GLY A C 1
ATOM 1625 O O . GLY A 1 199 ? -14.310 13.044 21.677 1.00 73.25 199 GLY A O 1
ATOM 1626 N N . THR A 1 200 ? -13.563 11.528 20.211 1.00 76.50 200 THR A N 1
ATOM 1627 C CA . THR A 1 200 ? -12.154 11.607 20.615 1.00 76.50 200 THR A CA 1
ATOM 1628 C C . THR A 1 200 ? -11.207 11.393 19.433 1.00 76.50 200 THR A C 1
ATOM 1630 O O . THR A 1 200 ? -11.612 11.004 18.341 1.00 76.50 200 THR A O 1
ATOM 1633 N N . ARG A 1 201 ? -9.927 11.685 19.657 1.00 81.12 201 ARG A N 1
ATOM 1634 C CA . ARG A 1 201 ? -8.810 11.461 18.733 1.00 81.12 201 ARG A CA 1
ATOM 1635 C C . ARG A 1 201 ? -8.140 10.093 18.898 1.00 81.12 201 ARG A C 1
ATOM 1637 O O . ARG A 1 201 ? -7.091 9.861 18.301 1.00 81.12 201 ARG A O 1
ATOM 1644 N N . ASP A 1 202 ? -8.702 9.213 19.717 1.00 81.88 202 ASP A N 1
ATOM 1645 C CA . ASP A 1 202 ? -8.168 7.869 19.914 1.00 81.88 202 ASP A CA 1
ATOM 1646 C C . ASP A 1 202 ? -8.177 7.076 18.585 1.00 81.88 202 ASP A C 1
ATOM 1648 O O . ASP A 1 202 ? -8.975 7.306 17.676 1.00 81.88 202 ASP A O 1
ATOM 1652 N N . GLY A 1 203 ? -7.208 6.180 18.425 1.00 80.56 203 GLY A N 1
ATOM 1653 C CA . GLY A 1 203 ? -7.010 5.354 17.238 1.00 80.56 203 GLY A CA 1
ATOM 1654 C C . GLY A 1 203 ? -6.271 6.017 16.070 1.00 80.56 203 GLY A C 1
ATOM 1655 O O . GLY A 1 203 ? -6.022 5.334 15.085 1.00 80.56 203 GLY A O 1
ATOM 1656 N N . ALA A 1 204 ? -5.882 7.296 16.131 1.00 85.56 204 ALA A N 1
ATOM 1657 C CA . ALA A 1 204 ? -5.098 7.946 15.069 1.00 85.56 204 ALA A CA 1
ATOM 1658 C C . ALA A 1 204 ? -4.160 9.046 15.608 1.00 85.56 204 ALA A C 1
ATOM 1660 O O . ALA A 1 204 ? -4.158 9.373 16.792 1.00 85.56 204 ALA A O 1
ATOM 1661 N N . THR A 1 205 ? -3.318 9.623 14.740 1.00 87.94 205 THR A N 1
ATOM 1662 C CA . THR A 1 205 ? -2.484 10.797 15.062 1.00 87.94 205 THR A CA 1
ATOM 1663 C C . THR A 1 205 ? -2.446 11.781 13.891 1.00 87.94 205 THR A C 1
ATOM 1665 O O . THR A 1 205 ? -2.514 11.381 12.731 1.00 87.94 205 THR A O 1
ATOM 1668 N N . MET A 1 206 ? -2.264 13.086 14.158 1.00 89.62 206 MET A N 1
ATOM 1669 C CA . MET A 1 206 ? -2.025 14.067 13.077 1.00 89.62 206 MET A CA 1
ATOM 1670 C C . MET A 1 206 ? -0.773 13.730 12.264 1.00 89.62 206 MET A C 1
ATOM 1672 O O . MET A 1 206 ? -0.727 13.986 11.063 1.00 89.62 206 MET A O 1
ATOM 1676 N N . ARG A 1 207 ? 0.231 13.128 12.911 1.00 92.06 207 ARG A N 1
ATOM 1677 C CA . ARG A 1 207 ? 1.445 12.656 12.249 1.00 92.06 207 ARG A CA 1
ATOM 1678 C C . ARG A 1 207 ? 1.121 11.616 11.180 1.00 92.06 207 ARG A C 1
ATOM 1680 O O . ARG A 1 207 ? 1.644 11.729 10.076 1.00 92.06 207 ARG A O 1
ATOM 1687 N N . LEU A 1 208 ? 0.236 10.663 11.479 1.00 91.62 208 LEU A N 1
ATOM 1688 C CA . LEU A 1 208 ? -0.209 9.666 10.511 1.00 91.62 208 LEU A CA 1
ATOM 1689 C C . LEU A 1 208 ? -0.859 10.319 9.281 1.00 91.62 208 LEU A C 1
ATOM 1691 O O . LEU A 1 208 ? -0.510 9.978 8.155 1.00 91.62 208 LEU A O 1
ATOM 1695 N N . TYR A 1 209 ? -1.737 11.307 9.478 1.00 91.31 209 TYR A N 1
ATOM 1696 C CA . TYR A 1 209 ? -2.354 12.028 8.359 1.00 91.31 209 TYR A CA 1
ATOM 1697 C C . TYR A 1 209 ? -1.340 12.773 7.493 1.00 91.31 209 TYR A C 1
ATOM 1699 O O . TYR A 1 209 ? -1.446 12.736 6.271 1.00 91.31 209 TYR A O 1
ATOM 1707 N N . VAL A 1 210 ? -0.349 13.431 8.100 1.00 94.31 210 VAL A N 1
ATOM 1708 C CA . VAL A 1 210 ? 0.716 14.112 7.348 1.00 94.31 210 VAL A CA 1
ATOM 1709 C C . VAL A 1 210 ? 1.507 13.110 6.505 1.00 94.31 210 VAL A C 1
ATOM 1711 O O . VAL A 1 210 ? 1.748 13.368 5.328 1.00 94.31 210 VAL A O 1
ATOM 1714 N N . ILE A 1 211 ? 1.857 11.953 7.077 1.00 95.25 211 ILE A N 1
ATOM 1715 C CA . ILE A 1 211 ? 2.539 10.873 6.351 1.00 95.25 211 ILE A CA 1
ATOM 1716 C C . ILE A 1 211 ? 1.682 10.404 5.168 1.00 95.25 211 ILE A C 1
ATOM 1718 O O . ILE A 1 211 ? 2.201 10.315 4.060 1.00 95.25 211 ILE A O 1
ATOM 1722 N N . LEU A 1 212 ? 0.382 10.165 5.374 1.00 93.31 212 LEU A N 1
ATOM 1723 C CA . LEU A 1 212 ? -0.538 9.731 4.317 1.00 93.31 212 LEU A CA 1
ATOM 1724 C C . LEU A 1 212 ? -0.673 10.767 3.194 1.00 93.31 212 LEU A C 1
ATOM 1726 O O . LEU A 1 212 ? -0.584 10.406 2.026 1.00 93.31 212 LEU A O 1
ATOM 1730 N N . ILE A 1 213 ? -0.840 12.052 3.523 1.00 95.25 213 ILE A N 1
ATOM 1731 C CA . ILE A 1 213 ? -0.947 13.132 2.525 1.00 95.25 213 ILE A CA 1
ATOM 1732 C C . ILE A 1 213 ? 0.303 13.173 1.645 1.00 95.25 213 ILE A C 1
ATOM 1734 O O . ILE A 1 213 ? 0.192 13.265 0.419 1.00 95.25 213 ILE A O 1
ATOM 1738 N N . ILE A 1 214 ? 1.486 13.086 2.262 1.00 95.94 214 ILE A N 1
ATOM 1739 C CA . ILE A 1 214 ? 2.754 13.058 1.532 1.00 95.94 214 ILE A CA 1
ATOM 1740 C C . ILE A 1 214 ? 2.820 11.796 0.673 1.00 95.94 214 ILE A C 1
ATOM 1742 O O . ILE A 1 214 ? 3.004 11.909 -0.535 1.00 95.94 214 ILE A O 1
ATOM 1746 N N . GLN A 1 215 ? 2.584 10.618 1.256 1.00 95.00 215 GLN A N 1
ATOM 1747 C CA . GLN A 1 215 ? 2.662 9.342 0.548 1.00 95.00 215 GLN A CA 1
ATOM 1748 C C . GLN A 1 215 ? 1.739 9.292 -0.674 1.00 95.00 215 GLN A C 1
ATOM 1750 O O . GLN A 1 215 ? 2.181 8.918 -1.754 1.00 95.00 215 GLN A O 1
ATOM 1755 N N . ILE A 1 216 ? 0.478 9.708 -0.538 1.00 94.56 216 ILE A N 1
ATOM 1756 C CA . ILE A 1 216 ? -0.482 9.727 -1.651 1.00 94.56 216 ILE A CA 1
ATOM 1757 C C . ILE A 1 216 ? -0.005 10.685 -2.745 1.00 94.56 216 ILE A C 1
ATOM 1759 O O . ILE A 1 216 ? -0.058 10.341 -3.924 1.00 94.56 216 ILE A O 1
ATOM 1763 N N . SER A 1 217 ? 0.500 11.863 -2.371 1.00 95.06 217 SER A N 1
ATOM 1764 C CA . SER A 1 217 ? 1.002 12.858 -3.329 1.00 95.06 217 SER A CA 1
ATOM 1765 C C . SER A 1 217 ? 2.229 12.350 -4.092 1.00 95.06 217 SER A C 1
ATOM 1767 O O . SER A 1 217 ? 2.325 12.535 -5.305 1.00 95.06 217 SER A O 1
ATOM 1769 N N . LEU A 1 218 ? 3.118 11.622 -3.411 1.00 94.88 218 LEU A N 1
ATOM 1770 C CA . LEU A 1 218 ? 4.269 10.959 -4.024 1.00 94.88 218 LEU A CA 1
ATOM 1771 C C . LEU A 1 218 ? 3.871 9.896 -5.061 1.00 94.88 218 LEU A C 1
ATOM 1773 O O . LEU A 1 218 ? 4.712 9.501 -5.857 1.00 94.88 218 LEU A O 1
ATOM 1777 N N . MET A 1 219 ? 2.614 9.438 -5.103 1.00 93.38 219 MET A N 1
ATOM 1778 C CA . MET A 1 219 ? 2.179 8.477 -6.122 1.00 93.38 219 MET A CA 1
ATOM 1779 C C . MET A 1 219 ? 1.894 9.127 -7.472 1.00 93.38 219 MET A C 1
ATOM 1781 O O . MET A 1 219 ? 2.072 8.461 -8.478 1.00 93.38 219 MET A O 1
ATOM 1785 N N . TRP A 1 220 ? 1.491 10.400 -7.544 1.00 94.00 220 TRP A N 1
ATOM 1786 C CA . TRP A 1 220 ? 0.989 10.980 -8.803 1.00 94.00 220 TRP A CA 1
ATOM 1787 C C . TRP A 1 220 ? 1.616 12.304 -9.226 1.00 94.00 220 TRP A C 1
ATOM 1789 O O . TRP A 1 220 ? 1.474 12.690 -10.386 1.00 94.00 220 TRP A O 1
ATOM 1799 N N . VAL A 1 221 ? 2.292 13.018 -8.324 1.00 94.75 221 VAL A N 1
ATOM 1800 C CA . VAL A 1 221 ? 2.847 14.335 -8.650 1.00 94.75 221 VAL A CA 1
ATOM 1801 C C . VAL A 1 221 ? 4.037 14.187 -9.615 1.00 94.75 221 VAL A C 1
ATOM 1803 O O . VAL A 1 221 ? 4.994 13.470 -9.295 1.00 94.75 221 VAL A O 1
ATOM 1806 N N . PRO A 1 222 ? 4.021 14.871 -10.780 1.00 92.38 222 PRO A N 1
ATOM 1807 C CA . PRO A 1 222 ? 5.150 14.894 -11.707 1.00 92.38 222 PRO A CA 1
ATOM 1808 C C . PRO A 1 222 ? 6.463 15.290 -11.030 1.00 92.38 222 PRO A C 1
ATOM 1810 O O . PRO A 1 222 ? 6.511 16.244 -10.259 1.00 92.38 222 PRO A O 1
ATOM 1813 N N . GLY A 1 223 ? 7.529 14.537 -11.308 1.00 88.19 223 GLY A N 1
ATOM 1814 C CA . GLY A 1 223 ? 8.852 14.738 -10.706 1.00 88.19 223 GLY A CA 1
ATOM 1815 C C . GLY A 1 223 ? 9.014 14.179 -9.287 1.00 88.19 223 GLY A C 1
ATOM 1816 O O . GLY A 1 223 ? 10.143 14.082 -8.816 1.00 88.19 223 GLY A O 1
ATOM 1817 N N . LEU A 1 224 ? 7.926 13.778 -8.618 1.00 91.31 224 LEU A N 1
ATOM 1818 C CA . LEU A 1 224 ? 7.969 13.138 -7.296 1.00 91.31 224 LEU A CA 1
ATOM 1819 C C . LEU A 1 224 ? 7.581 11.658 -7.325 1.00 91.31 224 LEU A C 1
ATOM 1821 O O . LEU A 1 224 ? 7.988 10.911 -6.438 1.00 91.31 224 LEU A O 1
ATOM 1825 N N . SER A 1 225 ? 6.801 11.241 -8.323 1.00 92.06 225 SER A N 1
ATOM 1826 C CA . SER A 1 225 ? 6.381 9.853 -8.493 1.00 92.06 225 SER A CA 1
ATOM 1827 C C . SER A 1 225 ? 7.271 9.103 -9.469 1.00 92.06 225 SER A C 1
ATOM 1829 O O . SER A 1 225 ? 7.323 9.420 -10.657 1.00 92.06 225 SER A O 1
ATOM 1831 N N . TRP A 1 226 ? 7.906 8.042 -8.976 1.00 91.75 226 TRP A N 1
ATOM 1832 C CA . TRP A 1 226 ? 8.662 7.114 -9.816 1.00 91.75 226 TRP A CA 1
ATOM 1833 C C . TRP A 1 226 ? 7.751 6.242 -10.703 1.00 91.75 226 TRP A C 1
ATOM 1835 O O . TRP A 1 226 ? 8.206 5.730 -11.723 1.00 91.75 226 TRP A O 1
ATOM 1845 N N . TYR A 1 227 ? 6.455 6.120 -10.377 1.00 90.38 227 TYR A N 1
ATOM 1846 C CA . TYR A 1 227 ? 5.476 5.386 -11.194 1.00 90.38 227 TYR A CA 1
ATOM 1847 C C . TYR A 1 227 ? 5.225 6.039 -12.558 1.00 90.38 227 TYR A C 1
ATOM 1849 O O . TYR A 1 227 ? 4.806 5.369 -13.498 1.00 90.38 227 TYR A O 1
ATOM 1857 N N . LEU A 1 228 ? 5.521 7.334 -12.688 1.00 90.31 228 LEU A N 1
ATOM 1858 C CA . LEU A 1 228 ? 5.477 8.049 -13.966 1.00 90.31 228 LEU A CA 1
ATOM 1859 C C . LEU A 1 228 ? 6.646 7.676 -14.889 1.00 90.31 228 LEU A C 1
ATOM 1861 O O . LEU A 1 228 ? 6.619 7.993 -16.071 1.00 90.31 228 LEU A O 1
ATOM 1865 N N . GLY A 1 229 ? 7.687 7.033 -14.353 1.00 85.56 229 GLY A N 1
ATOM 1866 C CA . GLY A 1 229 ? 8.896 6.708 -15.103 1.00 85.56 229 GLY A CA 1
ATOM 1867 C C . GLY A 1 229 ? 8.794 5.436 -15.940 1.00 85.56 229 GLY A C 1
ATOM 1868 O O . GLY A 1 229 ? 9.570 5.286 -16.878 1.00 85.56 229 GLY A O 1
ATOM 1869 N N . PHE A 1 230 ? 7.874 4.518 -15.617 1.00 83.94 230 PHE A N 1
ATOM 1870 C CA . PHE A 1 230 ? 7.894 3.166 -16.191 1.00 83.94 230 PHE A CA 1
ATOM 1871 C C . PHE A 1 230 ? 6.589 2.689 -16.819 1.00 83.94 230 PHE A C 1
ATOM 1873 O O . PHE A 1 230 ? 6.545 1.552 -17.265 1.00 83.94 230 PHE A O 1
ATOM 1880 N N . THR A 1 231 ? 5.507 3.467 -16.838 1.00 82.25 231 THR A N 1
ATOM 1881 C CA . THR A 1 231 ? 4.263 2.950 -17.421 1.00 82.25 231 THR A CA 1
ATOM 1882 C C . THR A 1 231 ? 3.345 4.032 -17.956 1.00 82.25 231 THR A C 1
ATOM 1884 O O . THR A 1 231 ? 3.030 5.010 -17.288 1.00 82.25 231 THR A O 1
ATOM 1887 N N . GLN A 1 232 ? 2.864 3.827 -19.182 1.00 81.06 232 GLN A N 1
ATOM 1888 C CA . GLN A 1 232 ? 2.053 4.811 -19.897 1.00 81.06 232 GLN A CA 1
ATOM 1889 C C . GLN A 1 232 ? 0.679 5.057 -19.247 1.00 81.06 232 GLN A C 1
ATOM 1891 O O . GLN A 1 232 ? 0.094 6.122 -19.441 1.00 81.06 232 GLN A O 1
ATOM 1896 N N . PHE A 1 233 ? 0.154 4.120 -18.442 1.00 81.75 233 PHE A N 1
ATOM 1897 C CA . PHE A 1 233 ? -1.177 4.298 -17.845 1.00 81.75 233 PHE A CA 1
ATOM 1898 C C . PHE A 1 233 ? -1.231 5.463 -16.843 1.00 81.75 233 PHE A C 1
ATOM 1900 O O . PHE A 1 233 ? -2.292 6.052 -16.628 1.00 81.75 233 PHE A O 1
ATOM 1907 N N . THR A 1 234 ? -0.100 5.819 -16.233 1.00 87.50 234 THR A N 1
ATOM 1908 C CA . THR A 1 234 ? -0.042 6.910 -15.254 1.00 87.50 234 THR A CA 1
ATOM 1909 C C . THR A 1 234 ? -0.044 8.291 -15.912 1.00 87.50 234 THR A C 1
ATOM 1911 O O . THR A 1 234 ? -0.241 9.295 -15.234 1.00 87.50 234 THR A O 1
ATOM 1914 N N . HIS A 1 235 ? 0.080 8.360 -17.241 1.00 88.25 235 HIS A N 1
ATOM 1915 C CA . HIS A 1 235 ? 0.001 9.607 -18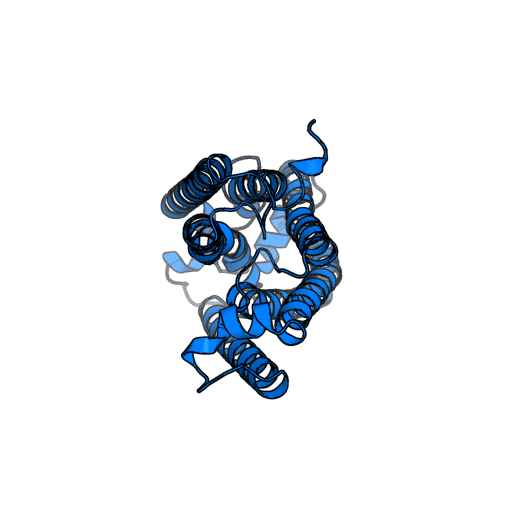.002 1.00 88.25 235 HIS A CA 1
ATOM 1916 C C . HIS A 1 235 ? -1.429 9.968 -18.429 1.00 88.25 235 HIS A C 1
ATOM 1918 O O . HIS A 1 235 ? -1.658 11.054 -18.965 1.00 88.25 235 HIS A O 1
ATOM 1924 N N . TYR A 1 236 ? -2.417 9.100 -18.182 1.00 89.12 236 TYR A N 1
ATOM 1925 C CA . TYR A 1 236 ? -3.811 9.435 -18.464 1.00 89.12 236 TYR A CA 1
ATOM 1926 C C . TYR A 1 236 ? -4.334 10.489 -17.475 1.00 89.12 236 TYR A C 1
ATOM 1928 O O . TYR A 1 236 ? -4.109 10.359 -16.270 1.00 89.12 236 TYR A O 1
ATOM 1936 N N . PRO A 1 237 ? -5.134 11.477 -17.927 1.00 92.25 237 PRO A N 1
ATOM 1937 C CA . PRO A 1 237 ? -5.707 12.502 -17.049 1.00 92.25 237 PRO A CA 1
ATOM 1938 C C . PRO A 1 237 ? -6.453 11.936 -15.834 1.00 92.25 237 PRO A C 1
ATOM 1940 O O . PRO A 1 237 ? -6.396 12.505 -14.745 1.00 92.25 237 PRO A O 1
ATOM 1943 N N . ALA A 1 238 ? -7.111 10.784 -15.998 1.00 90.94 238 ALA A N 1
ATOM 1944 C CA . ALA A 1 238 ? -7.826 10.102 -14.925 1.00 90.94 238 ALA A CA 1
ATOM 1945 C C . ALA A 1 238 ? -6.918 9.721 -13.741 1.00 90.94 238 ALA A C 1
ATOM 1947 O O . ALA A 1 238 ? -7.363 9.789 -12.597 1.00 90.94 238 ALA A O 1
ATOM 1948 N N . TYR A 1 239 ? -5.649 9.377 -13.992 1.00 91.50 239 TYR A N 1
ATOM 1949 C CA . TYR A 1 239 ? -4.684 9.052 -12.942 1.00 91.50 239 TYR A CA 1
ATOM 1950 C C . TYR A 1 239 ? -4.407 10.262 -12.040 1.00 91.50 239 TYR A C 1
ATOM 1952 O O . TYR A 1 239 ? -4.500 10.163 -10.818 1.00 91.50 239 TYR A O 1
ATOM 1960 N N . TYR A 1 240 ? -4.174 11.430 -12.643 1.00 94.25 240 TYR A N 1
ATOM 1961 C CA . TYR A 1 240 ? -3.943 12.683 -11.919 1.00 94.25 240 TYR A CA 1
ATOM 1962 C C . TYR A 1 240 ? -5.196 13.179 -11.193 1.00 94.25 240 TYR A C 1
ATOM 1964 O O . TYR A 1 240 ? -5.106 13.621 -10.050 1.00 94.25 240 TYR A O 1
ATOM 1972 N N . VAL A 1 241 ? -6.376 13.076 -11.820 1.00 95.44 241 VAL A N 1
ATOM 1973 C CA . VAL A 1 241 ? -7.655 13.437 -11.180 1.00 95.44 241 VAL A CA 1
ATOM 1974 C C . VAL A 1 241 ? -7.906 12.562 -9.957 1.00 95.44 241 VAL A C 1
ATOM 1976 O O . VAL A 1 241 ? -8.266 13.076 -8.899 1.00 95.44 241 VAL A O 1
ATOM 1979 N N . MET A 1 242 ? -7.677 11.253 -10.077 1.00 94.06 242 MET A N 1
ATOM 1980 C CA . MET A 1 242 ? -7.787 10.324 -8.958 1.00 94.06 242 MET A CA 1
ATOM 1981 C C . MET A 1 242 ? -6.779 10.673 -7.862 1.00 94.06 242 MET A C 1
ATOM 1983 O O . MET A 1 242 ? -7.182 10.845 -6.716 1.00 94.06 242 MET A O 1
ATOM 1987 N N . GLY A 1 243 ? -5.503 10.864 -8.201 1.00 94.75 243 GLY A N 1
ATOM 1988 C CA . GLY A 1 243 ? -4.474 11.268 -7.244 1.00 94.75 243 GLY A CA 1
ATOM 1989 C C . GLY A 1 243 ? -4.837 12.546 -6.481 1.00 94.75 243 GLY A C 1
ATOM 1990 O O . GLY A 1 243 ? -4.820 12.559 -5.249 1.00 94.75 243 GLY A O 1
ATOM 1991 N N . ALA A 1 244 ? -5.258 13.595 -7.191 1.00 96.19 244 ALA A N 1
ATOM 1992 C CA . ALA A 1 244 ? -5.687 14.856 -6.593 1.00 96.19 244 ALA A CA 1
ATOM 1993 C C . ALA A 1 244 ? -6.917 14.682 -5.690 1.00 96.19 244 ALA A C 1
ATOM 1995 O O . ALA A 1 244 ? -6.942 15.208 -4.574 1.00 96.19 244 ALA A O 1
ATOM 1996 N N . ALA A 1 245 ? -7.914 13.910 -6.133 1.00 95.25 245 ALA A N 1
ATOM 1997 C CA . ALA A 1 245 ? -9.102 13.612 -5.341 1.00 95.25 245 ALA A CA 1
ATOM 1998 C C . ALA A 1 245 ? -8.747 12.855 -4.053 1.00 95.25 245 ALA A C 1
ATOM 2000 O O . ALA A 1 245 ? -9.253 13.196 -2.987 1.00 95.25 245 ALA A O 1
ATOM 2001 N N . MET A 1 246 ? -7.844 11.874 -4.122 1.00 95.00 246 MET A N 1
ATOM 2002 C CA . MET A 1 246 ? -7.404 11.090 -2.964 1.00 95.00 246 MET A CA 1
ATOM 2003 C C . MET A 1 246 ? -6.564 11.914 -1.987 1.00 95.00 246 MET A C 1
ATOM 2005 O O . MET A 1 246 ? -6.764 11.816 -0.774 1.00 95.00 246 MET A O 1
ATOM 2009 N N . THR A 1 247 ? -5.679 12.782 -2.487 1.00 95.31 247 THR A N 1
ATOM 2010 C CA . THR A 1 247 ? -4.949 13.744 -1.648 1.00 95.31 247 THR A CA 1
ATOM 2011 C C . THR A 1 247 ? -5.927 14.694 -0.948 1.00 95.31 247 THR A C 1
ATOM 2013 O O . THR A 1 247 ? -5.840 14.874 0.268 1.00 95.31 247 THR A O 1
ATOM 2016 N N . ALA A 1 248 ? -6.901 15.257 -1.672 1.00 94.88 248 ALA A N 1
ATOM 2017 C CA . ALA A 1 248 ? -7.918 16.143 -1.102 1.00 94.88 248 ALA A CA 1
ATOM 2018 C C . ALA A 1 248 ? -8.781 15.432 -0.047 1.00 94.88 248 ALA A C 1
ATOM 2020 O O . ALA A 1 248 ? -9.060 15.998 1.011 1.00 94.88 248 ALA A O 1
ATOM 2021 N N . LEU A 1 249 ? -9.147 14.174 -0.298 1.00 92.38 249 LEU A N 1
ATOM 2022 C CA . LEU A 1 249 ? -9.872 13.327 0.644 1.00 92.38 249 LEU A CA 1
ATOM 2023 C C . LEU A 1 249 ? -9.072 13.119 1.939 1.00 92.38 249 LEU A C 1
ATOM 2025 O O . LEU A 1 249 ? -9.609 13.256 3.038 1.00 92.38 249 LEU A O 1
ATOM 2029 N N . CYS A 1 250 ? -7.768 12.859 1.820 1.00 91.81 250 CYS A N 1
ATOM 2030 C CA . CYS A 1 250 ? -6.882 12.709 2.970 1.00 91.81 250 CYS A CA 1
ATOM 2031 C C . CYS A 1 250 ? -6.726 14.015 3.767 1.00 91.81 250 CYS A C 1
ATOM 2033 O O . CYS A 1 250 ? -6.753 13.992 4.998 1.00 91.81 250 CYS A O 1
ATOM 2035 N N . ILE A 1 251 ? -6.615 15.160 3.082 1.00 93.19 251 ILE A N 1
ATOM 2036 C CA . ILE A 1 251 ? -6.585 16.490 3.714 1.00 93.19 251 ILE A CA 1
ATOM 2037 C C . ILE A 1 251 ? -7.898 16.758 4.453 1.00 93.19 251 ILE A C 1
ATOM 2039 O O . ILE A 1 251 ? -7.880 17.221 5.595 1.00 93.19 251 ILE A O 1
ATOM 2043 N N . HIS A 1 252 ? -9.037 16.434 3.838 1.00 90.94 252 HIS A N 1
ATOM 2044 C CA . HIS A 1 252 ? -10.338 16.569 4.481 1.00 90.94 252 HIS A CA 1
ATOM 2045 C C . HIS A 1 252 ? -10.422 15.721 5.756 1.00 90.94 252 HIS A C 1
ATOM 2047 O O . HIS A 1 252 ? -10.842 16.233 6.793 1.00 90.94 252 HIS A O 1
ATOM 2053 N N . ASN A 1 253 ? -9.969 14.463 5.714 1.00 87.88 253 ASN A N 1
ATOM 2054 C CA . ASN A 1 253 ? -9.917 13.600 6.897 1.00 87.88 253 ASN A CA 1
ATOM 2055 C C . ASN A 1 253 ? -9.052 14.200 8.011 1.00 87.88 253 ASN A C 1
ATOM 2057 O O . ASN A 1 253 ? -9.482 14.255 9.163 1.00 87.88 253 ASN A O 1
ATOM 2061 N N . ALA A 1 254 ? -7.869 14.714 7.667 1.00 89.75 254 ALA A N 1
ATOM 2062 C CA . ALA A 1 254 ? -6.971 15.357 8.623 1.00 89.75 254 ALA A CA 1
ATOM 2063 C C . ALA A 1 254 ? -7.613 16.596 9.271 1.00 89.75 254 ALA A C 1
ATOM 2065 O O . ALA A 1 254 ? -7.522 16.801 10.483 1.00 89.75 254 ALA A O 1
ATOM 2066 N N . TRP A 1 255 ? -8.308 17.410 8.471 1.00 89.62 255 TRP A N 1
ATOM 2067 C CA . TRP A 1 255 ? -9.030 18.583 8.951 1.00 89.62 255 TRP A CA 1
ATOM 2068 C C . TRP A 1 255 ? -10.175 18.208 9.893 1.00 89.62 255 TRP A C 1
ATOM 2070 O O . TRP A 1 255 ? -10.288 18.801 10.965 1.00 89.62 255 TRP A O 1
ATOM 2080 N N . GLN A 1 256 ? -10.985 17.202 9.554 1.00 85.75 256 GLN A N 1
ATOM 2081 C CA . GLN A 1 256 ? -12.043 16.716 10.448 1.00 85.75 256 GLN A CA 1
ATOM 2082 C C . GLN A 1 256 ? -11.459 16.206 11.765 1.00 85.75 256 GLN A C 1
ATOM 2084 O O . GLN A 1 256 ? -11.904 16.605 12.839 1.00 85.75 256 GLN A O 1
ATOM 2089 N N . TYR A 1 257 ? -10.402 15.399 11.691 1.00 85.38 257 TYR A N 1
ATOM 2090 C CA . TYR A 1 257 ? -9.720 14.879 12.869 1.00 85.38 257 TYR A CA 1
ATOM 2091 C C . TYR A 1 257 ? -9.157 15.997 13.766 1.00 85.38 257 TYR A C 1
ATOM 2093 O O . TYR A 1 257 ? -9.267 15.935 14.992 1.00 85.38 257 TYR A O 1
ATOM 2101 N N . SER A 1 258 ? -8.633 17.082 13.183 1.00 87.31 258 SER A N 1
ATOM 2102 C CA . SER A 1 258 ? -8.141 18.245 13.938 1.00 87.31 258 SER A CA 1
ATOM 2103 C C . SER A 1 258 ? -9.220 19.004 14.723 1.00 87.31 258 SER A C 1
ATOM 2105 O O . SER A 1 258 ? -8.883 19.824 15.577 1.00 87.31 258 SER A O 1
ATOM 2107 N N . LYS A 1 259 ? -10.506 18.736 14.471 1.00 86.44 259 LYS A N 1
ATOM 2108 C CA . LYS A 1 259 ? -11.631 19.317 15.219 1.00 86.44 259 LYS A CA 1
ATOM 2109 C C . LYS A 1 259 ? -12.113 18.446 16.370 1.00 86.44 259 LYS A C 1
ATOM 2111 O O . LYS A 1 259 ? -12.882 18.919 17.200 1.00 86.44 259 LYS A O 1
ATOM 2116 N N . LEU A 1 260 ? -11.682 17.189 16.421 1.00 83.31 260 LEU A N 1
ATOM 2117 C CA . LEU A 1 260 ? -12.080 16.266 17.475 1.00 83.31 260 LEU A CA 1
ATOM 2118 C C . LEU A 1 260 ? -11.414 16.641 18.806 1.00 83.31 260 LEU A C 1
ATOM 2120 O O . LEU A 1 260 ? -10.300 17.184 18.779 1.00 83.31 260 LEU A O 1
ATOM 2124 N N . PRO A 1 261 ? -12.043 16.333 19.952 1.00 82.12 261 PRO A N 1
ATOM 2125 C CA . PRO A 1 261 ? -11.426 16.483 21.266 1.00 82.12 261 PRO A CA 1
ATOM 2126 C C . PRO A 1 261 ? -10.105 15.704 21.377 1.00 82.12 261 PRO A C 1
ATOM 2128 O O . PRO A 1 261 ? -9.938 14.682 20.708 1.00 82.12 261 PRO A O 1
ATOM 2131 N N . PRO A 1 262 ? -9.142 16.173 22.189 1.00 78.94 262 PRO A N 1
ATOM 2132 C CA . PRO A 1 262 ? -7.865 15.490 22.374 1.00 78.94 262 PRO A CA 1
ATOM 2133 C C . PRO A 1 262 ? -8.029 14.049 22.892 1.00 78.94 262 PRO A C 1
ATOM 2135 O O . PRO A 1 262 ? -9.077 13.656 23.402 1.00 78.94 262 PRO A O 1
ATOM 2138 N N . MET A 1 263 ? -6.971 13.249 22.730 1.00 73.88 263 MET A N 1
ATOM 2139 C CA . MET A 1 263 ? -6.952 11.846 23.161 1.00 73.88 263 MET A CA 1
ATOM 2140 C C . MET A 1 263 ? -7.228 11.725 24.661 1.00 73.88 263 MET A C 1
ATOM 2142 O O . MET A 1 263 ? -6.712 12.520 25.465 1.00 73.88 263 MET A O 1
ATOM 2146 N N . ARG A 1 264 ? -7.985 10.697 25.052 1.00 70.44 264 ARG A N 1
ATOM 2147 C CA . ARG A 1 264 ? -8.315 10.463 26.463 1.00 70.44 264 ARG A CA 1
ATOM 2148 C C . ARG A 1 264 ? -7.017 10.293 27.268 1.00 70.44 264 ARG A C 1
ATOM 2150 O O . ARG A 1 264 ? -6.128 9.532 26.901 1.00 70.44 264 ARG A O 1
ATOM 2157 N N . GLY A 1 265 ? -6.867 11.068 28.345 1.00 62.34 265 GLY A N 1
ATOM 2158 C CA . GLY A 1 265 ? -5.672 11.049 29.206 1.00 62.34 265 GLY A CA 1
ATOM 2159 C C . GLY A 1 265 ? -4.560 12.054 28.862 1.00 62.34 265 GLY A C 1
ATOM 2160 O O . GLY A 1 265 ? -3.605 12.167 29.630 1.00 62.34 265 GLY A O 1
ATOM 2161 N N . THR A 1 266 ? -4.674 12.839 27.780 1.00 56.31 266 THR A N 1
ATOM 2162 C CA . THR A 1 266 ? -3.745 13.970 27.532 1.00 56.31 266 THR A CA 1
ATOM 2163 C C . THR A 1 266 ? -4.114 15.255 28.282 1.00 56.31 266 THR A C 1
ATOM 2165 O O . THR A 1 266 ? -3.229 16.056 28.574 1.00 56.31 266 THR A O 1
ATOM 2168 N N . GLU A 1 267 ? -5.372 15.413 28.703 1.00 49.69 267 GLU A N 1
ATOM 2169 C CA . GLU A 1 267 ? -5.840 16.563 29.500 1.00 49.69 267 GLU A CA 1
ATOM 2170 C C . GLU A 1 267 ? -5.233 16.622 30.915 1.00 49.69 267 GLU A C 1
ATOM 2172 O O . GLU A 1 267 ? -5.145 17.691 31.514 1.00 49.69 267 GLU A O 1
ATOM 2177 N N . ALA A 1 268 ? -4.746 15.495 31.446 1.00 44.78 268 ALA A N 1
ATOM 2178 C CA . ALA A 1 268 ? -4.140 15.432 32.778 1.00 44.78 268 ALA A CA 1
ATOM 2179 C C . ALA A 1 268 ? -2.729 16.052 32.853 1.00 44.78 268 ALA A C 1
ATOM 2181 O O . ALA A 1 268 ? -2.193 16.201 33.946 1.00 44.78 268 ALA A O 1
ATOM 2182 N N . LYS A 1 269 ? -2.111 16.395 31.712 1.00 42.12 269 LYS A N 1
ATOM 2183 C CA . LYS A 1 269 ? -0.750 16.965 31.650 1.00 42.12 269 LYS A CA 1
ATOM 2184 C C . LYS A 1 269 ? -0.703 18.434 31.226 1.00 42.12 269 LYS A C 1
ATOM 2186 O O . LYS A 1 269 ? 0.389 18.978 31.095 1.00 42.12 269 LYS A O 1
ATOM 2191 N N . SER A 1 270 ? -1.853 19.066 30.989 1.00 39.41 270 SER A N 1
ATOM 2192 C CA . SER A 1 270 ? -1.941 20.473 30.573 1.00 39.41 270 SER A CA 1
ATOM 2193 C C . SER A 1 270 ? -2.514 21.396 31.656 1.00 39.41 270 SER A C 1
ATOM 2195 O O . SER A 1 270 ? -3.063 22.446 31.322 1.00 39.41 270 SER A O 1
ATOM 2197 N N . LYS A 1 271 ? -2.427 21.004 32.931 1.00 37.22 271 LYS A N 1
ATOM 2198 C CA . LYS A 1 271 ? -2.715 21.861 34.086 1.00 37.22 271 LYS A CA 1
ATOM 2199 C C . LYS A 1 271 ? -1.500 21.934 34.992 1.00 37.22 271 LYS A C 1
ATOM 2201 O O . LYS A 1 271 ? -0.900 20.861 35.220 1.00 37.22 271 LYS A O 1
#

Organism: Slackia heliotrinireducens (strain ATCC 29202 / DSM 20476 / NCTC 11029 / RHS 1) (NCBI:txid471855)

Radius of gyration: 20.08 Å; chains: 1; bounding box: 47×41×67 Å